Protein AF-A0A135TAP4-F1 (afdb_monomer)

Nearest PDB structures (foldseek):
  3c8u-assembly1_A  TM=8.691E-01  e=2.058E-13  Ruegeria sp. TM1040
  2gaa-assembly1_A  TM=8.343E-01  e=4.128E-10  Saccharomyces cerevisiae
  2ga8-assembly1_A  TM=8.421E-01  e=1.317E-09  Saccharomyces cerevisiae
  7xpc-assembly2_C  TM=7.893E-01  e=1.429E-08  Solanum lycopersicum
  1odf-assembly1_A  TM=7.012E-01  e=1.005E-06  Saccharomyces cerevisiae

Sequence (214 aa):
MSTDYSTAGPSMESTYQNLVQRIIYKWNEKRHTSPDTSHSYPRLIIALAGPPGSGKTTIAQKVVSAINASPEPHPKSIVLSADGFHLPLATLRALPNATEAIARRGAPWTFDGHAVVDLVRQLRSSTGLRPVLAPTFDHKVKESVPDGFTVEADVQFCIIEGNYLLVDKEPWSQIADLVDDRWLGDRDPAGASTWYPENFAKGVTSLLKPVWLG

pLDDT: mean 83.42, std 18.15, range [37.0, 98.31]

Organism: NCBI:txid1209931

Secondary structure (DSSP, 8-state):
-------PPPPHHHHHHHHHHHHHHHHHHHHHSS-TT-S-PPPEEEEEE--TTSSHHHHHHHHHHHHHT-SS----EEEEEGGGGBPPHHHHHTSTTHHHHHHTBTBGGGB-HHHHHHHHHHHHHTTTT--EEEEEEETTTTEEEEEEEEE-TT--EEEEEESSTT-SSTTGGGHHHH-SEEEEEEE-TTS-EEEEE---SS--TTTS-HHHH-

InterPro domains:
  IPR006083 Phosphoribulokinase/uridine kinase [PF00485] (45-180)
  IPR027417 P-loop containing nucleoside triphosphate hydrolase [G3DSA:3.40.50.300] (14-72)
  IPR027417 P-loop containing nucleoside triphosphate hydrolase [G3DSA:3.40.50.300] (73-202)
  IPR027417 P-loop containing nucleoside triphosphate hydrolase [SSF52540] (25-184)

Solvent-accessible surface area (backbone atoms only — not comparable to full-atom values): 12215 Å² total; per-residue (Å²): 142,84,86,81,81,78,81,73,71,81,52,72,67,59,49,47,52,52,53,41,52,52,49,53,50,53,49,51,53,53,55,69,74,47,71,89,86,51,102,43,63,77,40,43,35,31,38,35,21,28,54,93,89,37,49,59,70,59,53,47,49,51,38,33,50,54,45,64,65,45,91,58,96,62,57,48,51,45,72,45,54,53,62,16,34,40,54,46,69,70,59,36,60,69,40,98,57,20,73,57,44,62,75,45,59,82,30,69,87,40,33,43,44,60,61,52,45,50,49,48,53,48,58,56,74,26,32,58,73,43,65,45,72,36,39,29,57,42,80,90,82,69,41,49,34,78,63,62,38,78,46,54,24,77,46,31,31,37,38,40,33,33,71,52,50,54,31,62,48,88,56,28,36,59,38,67,83,67,39,78,47,43,33,43,40,42,64,44,94,88,72,50,67,49,72,49,85,45,88,69,90,71,66,44,50,87,76,50,55,66,83,60,79,97

Foldseek 3Di:
DDDDPPPDDDDPVVVLVVVLVVQQVLLVVQQVVDPPPDPFRFAAEEEEAEDDVLCRVVSQVSSQVCQVPDPDDGFNEDEAEQLLFFAFLVVLCPDPPSVVLVVPRQAPVRGPLVVVLVQLVCSRPQALNAKDFDWDADPVVGHIRGSPDIHGNRGRYYYYYYHPCQACDPPNVSSLVSHDWYKYWDQDPVGDIDIDGDNCVGHPPVVNPVVRND

Mean predicted aligned error: 8.13 Å

Structure (mmCIF, N/CA/C/O backbone):
data_AF-A0A135TAP4-F1
#
_entry.id   AF-A0A135TAP4-F1
#
loop_
_atom_site.group_PDB
_atom_site.id
_atom_site.type_symbol
_atom_site.label_atom_id
_atom_site.label_alt_id
_atom_site.label_comp_id
_atom_site.label_asym_id
_atom_site.label_entity_id
_atom_site.label_seq_id
_atom_site.pdbx_PDB_ins_code
_atom_site.Cartn_x
_atom_site.Cartn_y
_atom_site.Cartn_z
_atom_site.occupancy
_atom_site.B_iso_or_equiv
_atom_site.auth_seq_id
_atom_site.auth_comp_id
_atom_site.auth_asym_id
_atom_site.auth_atom_id
_atom_site.pdbx_PDB_model_num
ATOM 1 N N . MET A 1 1 ? -30.810 41.568 -1.385 1.00 46.00 1 MET A N 1
ATOM 2 C CA . MET A 1 1 ? -30.770 40.093 -1.389 1.00 46.00 1 MET A CA 1
ATOM 3 C C . MET A 1 1 ? -29.893 39.658 -2.539 1.00 46.00 1 MET A C 1
ATOM 5 O O . MET A 1 1 ? -30.259 39.972 -3.658 1.00 46.00 1 MET A O 1
ATOM 9 N N . SER A 1 2 ? -28.755 39.041 -2.227 1.00 37.00 2 SER A N 1
ATOM 10 C CA . SER A 1 2 ? -28.075 37.995 -3.005 1.00 37.00 2 SER A CA 1
ATOM 11 C C . SER A 1 2 ? -26.889 37.544 -2.159 1.00 37.00 2 SER A C 1
ATOM 13 O O . SER A 1 2 ? -25.910 38.267 -2.003 1.00 37.00 2 SER A O 1
ATOM 15 N N . THR A 1 3 ? -27.059 36.407 -1.496 1.00 40.25 3 THR A N 1
ATOM 16 C CA . THR A 1 3 ? -26.035 35.701 -0.730 1.00 40.25 3 THR A CA 1
ATOM 17 C C . THR A 1 3 ? -25.273 34.813 -1.705 1.00 40.25 3 THR A C 1
ATOM 19 O O . THR A 1 3 ? -25.793 33.777 -2.114 1.00 40.25 3 THR A O 1
ATOM 22 N N . ASP A 1 4 ? -24.055 35.204 -2.073 1.00 42.41 4 ASP A N 1
ATOM 23 C CA . ASP A 1 4 ? -23.128 34.305 -2.758 1.00 42.41 4 ASP A CA 1
ATOM 24 C C . ASP A 1 4 ? -22.502 33.365 -1.721 1.00 42.41 4 ASP A C 1
ATOM 26 O O . ASP A 1 4 ? -21.631 33.742 -0.934 1.00 42.41 4 ASP A O 1
ATOM 30 N N . TYR A 1 5 ? -22.983 32.122 -1.699 1.00 38.97 5 TYR A N 1
ATOM 31 C CA . TYR A 1 5 ? -22.320 31.015 -1.019 1.00 38.97 5 TYR A CA 1
ATOM 32 C C . TYR A 1 5 ? -21.063 30.643 -1.814 1.00 38.97 5 TYR A C 1
ATOM 34 O O . TYR A 1 5 ? -21.116 29.890 -2.783 1.00 38.97 5 TYR A O 1
ATOM 42 N N . SER A 1 6 ? -19.916 31.168 -1.385 1.00 41.06 6 SER A N 1
ATOM 43 C CA . SER A 1 6 ? -18.610 30.633 -1.765 1.00 41.06 6 SER A CA 1
ATOM 44 C C . SER A 1 6 ? -18.465 29.238 -1.151 1.00 41.06 6 SER A C 1
ATOM 46 O O . SER A 1 6 ? -18.253 29.094 0.054 1.00 41.06 6 SER A O 1
ATOM 48 N N . THR A 1 7 ? -18.633 28.189 -1.955 1.00 43.28 7 THR A N 1
ATOM 49 C CA . THR A 1 7 ? -18.354 26.807 -1.549 1.00 43.28 7 THR A CA 1
ATOM 50 C C . THR A 1 7 ? -16.842 26.589 -1.526 1.00 43.28 7 THR A C 1
ATOM 52 O O . THR A 1 7 ? -16.271 25.995 -2.439 1.00 43.28 7 THR A O 1
ATOM 55 N N . ALA A 1 8 ? -16.172 27.102 -0.494 1.00 51.69 8 ALA A N 1
ATOM 56 C CA . ALA A 1 8 ? -14.815 26.678 -0.179 1.00 51.69 8 ALA A CA 1
ATOM 57 C C . ALA A 1 8 ? -14.862 25.193 0.216 1.00 51.69 8 ALA A C 1
ATOM 59 O O . ALA A 1 8 ? -15.628 24.810 1.102 1.00 51.69 8 ALA A O 1
ATOM 60 N N . GLY A 1 9 ? -14.085 24.350 -0.471 1.00 53.59 9 GLY A N 1
ATOM 61 C CA . GLY A 1 9 ? -13.957 22.933 -0.126 1.00 53.59 9 GLY A CA 1
ATOM 62 C C . GLY A 1 9 ? -13.482 22.728 1.323 1.00 53.59 9 GLY A C 1
ATOM 63 O O . GLY A 1 9 ? -12.971 23.666 1.945 1.00 53.59 9 GLY A O 1
ATOM 64 N N . PRO A 1 10 ? -13.646 21.517 1.887 1.00 59.88 10 PRO A N 1
ATOM 65 C CA . PRO A 1 10 ? -13.212 21.225 3.250 1.00 59.88 10 PRO A CA 1
ATOM 66 C C . PRO A 1 10 ? -11.727 21.565 3.438 1.00 59.88 10 PRO A C 1
ATOM 68 O O . PRO A 1 10 ? -10.895 21.283 2.575 1.00 59.88 10 PRO A O 1
ATOM 71 N N . SER A 1 11 ? -11.377 22.162 4.581 1.00 73.81 11 SER A N 1
ATOM 72 C CA . SER A 1 11 ? -9.977 22.428 4.919 1.00 73.81 11 SER A CA 1
ATOM 73 C C . SER A 1 11 ? -9.185 21.115 4.984 1.00 73.81 11 SER A C 1
ATOM 75 O O . SER A 1 11 ? -9.738 20.060 5.315 1.00 73.81 11 SER A O 1
ATOM 77 N N . MET A 1 12 ? -7.874 21.160 4.725 1.00 70.00 12 MET A N 1
ATOM 78 C CA . MET A 1 12 ? -7.028 19.963 4.846 1.00 70.00 12 MET A CA 1
ATOM 79 C C . MET A 1 12 ? -7.119 19.319 6.236 1.00 70.00 12 MET A C 1
ATOM 81 O O . MET A 1 12 ? -7.156 18.097 6.328 1.00 70.00 12 MET A O 1
ATOM 85 N N . GLU A 1 13 ? -7.229 20.120 7.299 1.00 75.38 13 GLU A N 1
ATOM 86 C CA . GLU A 1 13 ? -7.406 19.600 8.659 1.00 75.38 13 GLU A CA 1
ATOM 87 C C . GLU A 1 13 ? -8.719 18.822 8.804 1.00 75.38 13 GLU A C 1
ATOM 89 O O . GLU A 1 13 ? -8.713 17.680 9.256 1.00 75.38 13 GLU A O 1
ATOM 94 N N . SER A 1 14 ? -9.836 19.376 8.318 1.00 78.62 14 SER A N 1
ATOM 95 C CA . SER A 1 14 ? -11.121 18.665 8.332 1.00 78.62 14 SER A CA 1
ATOM 96 C C . SER A 1 14 ? -11.087 17.374 7.506 1.00 78.62 14 SER A C 1
ATOM 98 O O . SER A 1 14 ? -11.712 16.385 7.880 1.00 78.62 14 SER A O 1
ATOM 100 N N . THR A 1 15 ? -10.292 17.341 6.432 1.00 80.94 15 THR A N 1
ATOM 101 C CA . THR A 1 15 ? -10.086 16.134 5.623 1.00 80.94 15 THR A CA 1
ATOM 102 C C . THR A 1 15 ? -9.366 15.050 6.426 1.00 80.94 15 THR A C 1
ATOM 104 O O . THR A 1 15 ? -9.842 13.917 6.462 1.00 80.94 15 THR A O 1
ATOM 107 N N . TYR A 1 16 ? -8.267 15.375 7.119 1.00 83.81 16 TYR A N 1
ATOM 108 C CA . TYR A 1 16 ? -7.558 14.397 7.955 1.00 83.81 16 TYR A CA 1
ATOM 109 C C . TYR A 1 16 ? -8.460 13.840 9.057 1.00 83.81 16 TYR A C 1
ATOM 111 O O . TYR A 1 16 ? -8.534 12.623 9.220 1.00 83.81 16 TYR A O 1
ATOM 119 N N . GLN A 1 17 ? -9.195 14.710 9.756 1.00 85.62 17 GLN A N 1
ATOM 120 C CA . GLN A 1 17 ? -10.112 14.294 10.819 1.00 85.62 17 GLN A CA 1
ATOM 121 C C . GLN A 1 17 ? -11.209 13.360 10.292 1.00 85.62 17 GLN A C 1
ATOM 123 O O . GLN A 1 17 ? -11.461 12.310 10.880 1.00 85.62 17 GLN A O 1
ATOM 128 N N . ASN A 1 18 ? -11.805 13.677 9.139 1.00 88.38 18 ASN A N 1
ATOM 129 C CA . ASN A 1 18 ? -12.820 12.825 8.517 1.00 88.38 18 ASN A CA 1
ATOM 130 C C . ASN A 1 18 ? -12.273 11.438 8.145 1.00 88.38 18 ASN A C 1
ATOM 132 O O . ASN A 1 18 ? -12.945 10.429 8.365 1.00 88.38 18 ASN A O 1
ATOM 136 N N . LEU A 1 19 ? -11.052 11.365 7.606 1.00 90.81 19 LEU A N 1
ATOM 137 C CA . LEU A 1 19 ? -10.414 10.093 7.255 1.00 90.81 19 LEU A CA 1
ATOM 138 C C . LEU A 1 19 ? -10.082 9.254 8.495 1.00 90.81 19 LEU A C 1
ATOM 140 O O . LEU A 1 19 ? -10.333 8.049 8.495 1.00 90.81 19 LEU A O 1
ATOM 144 N N . VAL A 1 20 ? -9.573 9.883 9.559 1.00 91.75 20 VAL A N 1
ATOM 145 C CA . VAL A 1 20 ? -9.318 9.219 10.847 1.00 91.75 20 VAL A CA 1
ATOM 146 C C . VAL A 1 20 ? -10.616 8.648 11.416 1.00 91.75 20 VAL A C 1
ATOM 148 O O . VAL A 1 20 ? -10.680 7.455 11.706 1.00 91.75 20 VAL A O 1
ATOM 151 N N . GLN A 1 21 ? -11.679 9.454 11.497 1.00 91.50 21 GLN A N 1
ATOM 152 C CA . GLN A 1 21 ? -12.980 9.005 12.004 1.00 91.50 21 GLN A CA 1
ATOM 153 C C . GLN A 1 21 ? -13.556 7.850 11.180 1.00 91.50 21 GLN A C 1
ATOM 155 O O . GLN A 1 21 ? -14.043 6.865 11.735 1.00 91.50 21 GLN A O 1
ATOM 160 N N . ARG A 1 22 ? -13.434 7.916 9.850 1.00 92.50 22 ARG A N 1
ATOM 161 C CA . ARG A 1 22 ? -13.864 6.839 8.951 1.00 92.50 22 ARG A CA 1
ATOM 162 C C . ARG A 1 22 ? -13.117 5.528 9.210 1.00 92.50 22 ARG A C 1
ATOM 164 O O . ARG A 1 22 ? -13.739 4.466 9.172 1.00 92.50 22 ARG A O 1
ATOM 171 N N . ILE A 1 23 ? -11.811 5.587 9.477 1.00 93.00 23 ILE A N 1
ATOM 172 C CA . ILE A 1 23 ? -11.013 4.400 9.814 1.00 93.00 23 ILE A CA 1
ATOM 173 C C . ILE A 1 23 ? -11.447 3.813 11.152 1.00 93.00 23 ILE A C 1
ATOM 175 O O . ILE A 1 23 ? -11.668 2.607 11.225 1.00 93.00 23 ILE A O 1
ATOM 179 N N . ILE A 1 24 ? -11.596 4.642 12.187 1.00 93.12 24 ILE A N 1
ATOM 180 C CA . ILE A 1 24 ? -12.025 4.181 13.514 1.00 93.12 24 ILE A CA 1
ATOM 181 C C . ILE A 1 24 ? -13.401 3.515 13.432 1.00 93.12 24 ILE A C 1
ATOM 183 O O . ILE A 1 24 ? -13.581 2.418 13.957 1.00 93.12 24 ILE A O 1
ATOM 187 N N . TYR A 1 25 ? -14.342 4.121 12.704 1.00 92.56 25 TYR A N 1
ATOM 188 C CA . TYR A 1 25 ? -15.659 3.539 12.457 1.00 92.56 25 TYR A CA 1
ATOM 189 C C . TYR A 1 25 ? -15.562 2.155 11.795 1.00 92.56 25 TYR A C 1
ATOM 191 O O . TYR A 1 25 ? -16.030 1.172 12.366 1.00 92.56 25 TYR A O 1
ATOM 199 N N . LYS A 1 26 ? -14.870 2.047 10.652 1.00 92.00 26 LYS A N 1
ATOM 200 C CA . LYS A 1 26 ? -14.703 0.772 9.930 1.00 92.00 26 LYS A CA 1
ATOM 201 C C . LYS A 1 26 ? -13.968 -0.286 10.748 1.00 92.00 26 LYS A C 1
ATOM 203 O O . LYS A 1 26 ? -14.285 -1.470 10.657 1.00 92.00 26 LYS A O 1
ATOM 208 N N . TRP A 1 27 ? -12.964 0.119 11.524 1.00 92.06 27 TRP A N 1
ATOM 209 C CA . TRP A 1 27 ? -12.237 -0.790 12.402 1.00 92.06 27 TRP A CA 1
ATOM 210 C C . TRP A 1 27 ? -13.165 -1.372 13.468 1.00 92.06 27 TRP A C 1
ATOM 212 O O . TRP A 1 27 ? -13.187 -2.591 13.629 1.00 92.06 27 TRP A O 1
ATOM 222 N N . ASN A 1 28 ? -13.975 -0.536 14.123 1.00 90.6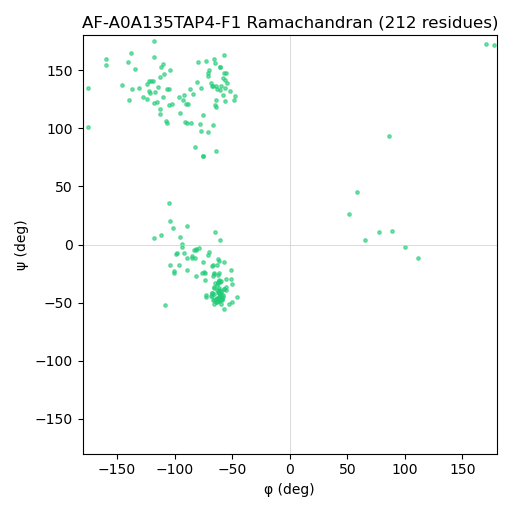2 28 ASN A N 1
ATOM 223 C CA . ASN A 1 28 ? -14.959 -0.982 15.107 1.00 90.62 28 ASN A CA 1
ATOM 224 C C . ASN A 1 28 ? -16.001 -1.918 14.484 1.00 90.62 28 ASN A C 1
ATOM 226 O O . ASN A 1 28 ? -16.215 -3.012 15.006 1.00 90.62 28 ASN A O 1
ATOM 230 N N . GLU A 1 29 ? -16.591 -1.550 13.341 1.00 89.44 29 GLU A N 1
ATOM 231 C CA . GLU A 1 29 ? -17.539 -2.411 12.617 1.00 89.44 29 GLU A CA 1
ATOM 232 C C . GLU A 1 29 ? -16.949 -3.800 12.360 1.00 89.44 29 GLU A C 1
ATOM 234 O O . GLU A 1 29 ? -17.529 -4.821 12.731 1.00 89.44 29 GLU A O 1
ATOM 239 N N . LYS A 1 30 ? -15.741 -3.836 11.793 1.00 86.31 30 LYS A N 1
ATOM 240 C CA . LYS A 1 30 ? -15.056 -5.075 11.435 1.00 86.31 30 LYS A CA 1
ATOM 241 C C . LYS A 1 30 ? -14.728 -5.944 12.654 1.00 86.31 30 LYS A C 1
ATOM 243 O O . LYS A 1 30 ? -14.768 -7.177 12.584 1.00 86.31 30 LYS A O 1
ATOM 248 N N . ARG A 1 31 ? -14.411 -5.302 13.781 1.00 83.94 31 ARG A N 1
ATOM 249 C CA . ARG A 1 31 ? -14.140 -5.959 15.062 1.00 83.94 31 ARG A CA 1
ATOM 250 C C . ARG A 1 31 ? -15.386 -6.653 15.615 1.00 83.94 31 ARG A C 1
ATOM 252 O O . ARG A 1 31 ? -15.261 -7.742 16.161 1.00 83.94 31 ARG A O 1
ATOM 259 N N . HIS A 1 32 ? -16.567 -6.063 15.424 1.00 79.88 32 HIS A N 1
ATOM 260 C CA . HIS A 1 32 ? -17.845 -6.608 15.893 1.00 79.88 32 HIS A CA 1
ATOM 261 C C . HIS A 1 32 ? -18.442 -7.686 14.983 1.00 79.88 32 HIS A C 1
ATOM 263 O O . HIS A 1 32 ? -19.164 -8.554 15.462 1.00 79.88 32 HIS A O 1
ATOM 269 N N . THR A 1 33 ? -18.140 -7.671 13.684 1.00 76.44 33 THR A N 1
ATOM 270 C CA . THR A 1 33 ? -18.630 -8.692 12.738 1.00 76.44 33 THR A CA 1
ATOM 271 C C . THR A 1 33 ? -17.815 -9.987 12.750 1.00 76.44 33 THR A C 1
ATOM 273 O O . THR A 1 33 ? -18.143 -10.926 12.027 1.00 76.44 33 THR A O 1
ATOM 276 N N . SER A 1 34 ? -16.729 -10.043 13.524 1.00 67.00 34 SER A N 1
ATOM 277 C CA . SER A 1 34 ? -15.847 -11.209 13.595 1.00 67.00 34 SER A CA 1
ATOM 278 C C . SER A 1 34 ? -16.294 -12.141 14.723 1.00 67.00 34 SER A C 1
ATOM 280 O O . SER A 1 34 ? -16.468 -11.661 15.842 1.00 67.00 34 SER A O 1
ATOM 282 N N . PRO A 1 35 ? -16.490 -13.450 14.474 1.00 59.59 35 PRO A N 1
ATOM 283 C CA . PRO A 1 35 ? -16.886 -14.379 15.524 1.00 59.59 35 PRO A CA 1
ATOM 284 C C . PRO A 1 35 ? -15.821 -14.422 16.627 1.00 59.59 35 PRO A C 1
ATOM 286 O O . PRO A 1 35 ? -14.632 -14.575 16.350 1.00 59.59 35 PRO A O 1
ATOM 289 N N . ASP A 1 36 ? -16.278 -14.330 17.876 1.00 55.72 36 ASP A N 1
ATOM 290 C CA . ASP A 1 36 ? -15.505 -14.228 19.132 1.00 55.72 36 ASP A CA 1
ATOM 291 C C . ASP A 1 36 ? -14.572 -15.434 19.411 1.00 55.72 36 ASP A C 1
ATOM 293 O O . ASP A 1 36 ? -13.922 -15.549 20.444 1.00 55.72 36 ASP A O 1
ATOM 297 N N . THR A 1 37 ? -14.504 -16.385 18.479 1.00 52.78 37 THR A N 1
ATOM 298 C CA . THR A 1 37 ? -13.807 -17.665 18.619 1.00 52.78 37 THR A CA 1
ATOM 299 C C . THR A 1 37 ? -12.336 -17.622 18.198 1.00 52.78 37 THR A C 1
ATOM 301 O O . THR A 1 37 ? -11.603 -18.567 18.484 1.00 52.78 37 THR A O 1
ATOM 304 N N . SER A 1 38 ? -11.868 -16.552 17.542 1.00 55.47 38 SER A N 1
ATOM 305 C CA . SER A 1 38 ? -10.441 -16.336 17.260 1.00 55.47 38 SER A CA 1
ATOM 306 C C . SER A 1 38 ? -9.934 -15.100 17.997 1.00 55.47 38 SER A C 1
ATOM 308 O O . SER A 1 38 ? -10.394 -13.996 17.731 1.00 55.47 38 SER A O 1
ATOM 310 N N . HIS A 1 39 ? -8.909 -15.250 18.840 1.00 53.47 39 HIS A N 1
ATOM 311 C CA . HIS A 1 39 ? -8.219 -14.140 19.526 1.00 53.47 39 HIS A CA 1
ATOM 312 C C . HIS A 1 39 ? -7.465 -13.183 18.565 1.00 53.47 39 HIS A C 1
ATOM 314 O O . HIS A 1 39 ? -6.669 -12.352 18.997 1.00 53.47 39 HIS A O 1
ATOM 320 N N . SER A 1 40 ? -7.691 -13.303 17.254 1.00 62.69 40 SER A N 1
ATOM 321 C CA . SER A 1 40 ? -7.145 -12.443 16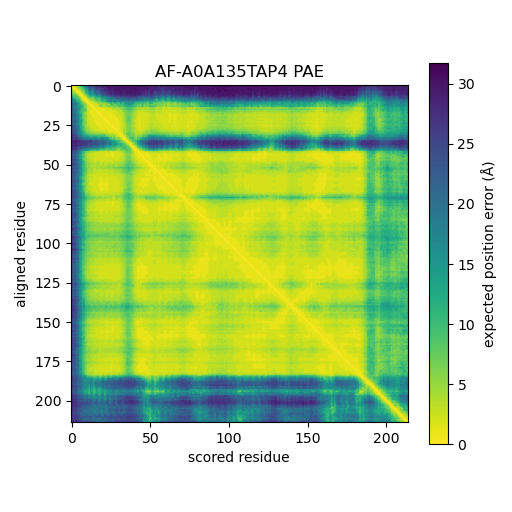.214 1.00 62.69 40 SER A CA 1
ATOM 322 C C . SER A 1 40 ? -8.277 -11.647 15.574 1.00 62.69 40 SER A C 1
ATOM 324 O O . SER A 1 40 ? -9.181 -12.209 14.956 1.00 62.69 40 SER A O 1
ATOM 326 N N . TYR A 1 41 ? -8.220 -10.327 15.723 1.00 71.31 41 TYR A N 1
ATOM 327 C CA . TYR A 1 41 ? -9.112 -9.418 15.014 1.00 71.31 41 TYR A CA 1
ATOM 328 C C . TYR A 1 41 ? -8.636 -9.269 13.571 1.00 71.31 41 TYR A C 1
ATOM 330 O O . TYR A 1 41 ? -7.442 -9.051 13.354 1.00 71.31 41 TYR A O 1
ATOM 338 N N . PRO A 1 42 ? -9.526 -9.335 12.571 1.00 82.94 42 PRO A N 1
ATOM 339 C CA . PRO A 1 42 ? -9.109 -9.217 11.185 1.00 82.94 42 PRO A CA 1
ATOM 340 C C . PRO A 1 42 ? -8.581 -7.806 10.900 1.00 82.94 42 PRO A C 1
ATOM 342 O O . PRO A 1 42 ? -9.180 -6.800 11.281 1.00 82.94 42 PRO A O 1
ATOM 345 N N . ARG A 1 43 ? -7.461 -7.728 10.179 1.00 93.44 43 ARG A N 1
ATOM 346 C CA . ARG A 1 43 ? -6.823 -6.464 9.795 1.00 93.44 43 ARG A CA 1
ATOM 347 C C . ARG A 1 43 ? -7.726 -5.664 8.868 1.00 93.44 43 ARG A C 1
ATOM 349 O O . ARG A 1 43 ? -8.300 -6.229 7.942 1.00 93.44 43 ARG A O 1
ATOM 356 N N . LEU A 1 44 ? -7.843 -4.363 9.095 1.00 95.50 44 LEU A N 1
ATOM 357 C CA . LEU A 1 44 ? -8.435 -3.402 8.170 1.00 95.50 44 LEU A CA 1
ATOM 358 C C . LEU A 1 44 ? -7.363 -2.977 7.155 1.00 95.50 44 LEU A C 1
ATOM 360 O O . LEU A 1 44 ? -6.252 -2.625 7.546 1.00 95.50 44 LEU A O 1
ATOM 364 N N . ILE A 1 45 ? -7.669 -3.025 5.860 1.00 97.00 45 ILE A N 1
ATOM 365 C CA . ILE A 1 45 ? -6.734 -2.651 4.789 1.00 97.00 45 ILE A CA 1
ATOM 366 C C . ILE A 1 45 ? -7.412 -1.631 3.883 1.00 97.00 45 ILE A C 1
ATOM 368 O O . ILE A 1 45 ? -8.501 -1.892 3.377 1.00 97.00 45 ILE A O 1
ATOM 372 N N . ILE A 1 46 ? -6.761 -0.494 3.654 1.00 96.50 46 ILE A N 1
ATOM 373 C CA . ILE A 1 46 ? -7.229 0.554 2.742 1.00 96.50 46 ILE A CA 1
ATOM 374 C C . ILE A 1 46 ? -6.219 0.720 1.611 1.00 96.50 46 ILE A C 1
ATOM 376 O O . ILE A 1 46 ? -5.023 0.850 1.868 1.00 96.50 46 ILE A O 1
ATOM 380 N N . ALA A 1 47 ? -6.700 0.740 0.368 1.00 97.06 47 ALA A N 1
ATOM 381 C CA . ALA A 1 47 ? -5.884 1.093 -0.791 1.00 97.06 47 ALA A CA 1
ATOM 382 C C . ALA A 1 47 ? -6.014 2.590 -1.095 1.00 97.06 47 ALA A C 1
ATOM 384 O O . ALA A 1 47 ? -7.114 3.094 -1.313 1.00 97.06 47 ALA A O 1
ATOM 385 N N . LEU A 1 48 ? -4.885 3.290 -1.139 1.00 94.94 48 LEU A N 1
ATOM 386 C CA . LEU A 1 48 ? -4.785 4.708 -1.459 1.00 94.94 48 LEU A CA 1
ATOM 387 C C . LEU A 1 48 ? -4.053 4.881 -2.791 1.00 94.94 48 LEU A C 1
ATOM 389 O O . LEU A 1 48 ? -2.850 4.635 -2.869 1.00 94.94 48 LEU A O 1
ATOM 393 N N . ALA A 1 49 ? -4.750 5.341 -3.828 1.00 93.31 49 ALA A N 1
ATOM 394 C CA . ALA A 1 49 ? -4.120 5.651 -5.107 1.00 93.31 49 ALA A CA 1
ATOM 395 C C . ALA A 1 49 ? -4.080 7.141 -5.418 1.00 93.31 49 ALA A C 1
ATOM 397 O O . ALA A 1 49 ? -4.890 7.921 -4.928 1.00 93.31 49 ALA A O 1
ATOM 398 N N . GLY A 1 50 ? -3.121 7.547 -6.244 1.00 89.06 50 GLY A N 1
ATOM 399 C CA . GLY A 1 50 ? -3.020 8.915 -6.741 1.00 89.06 50 GLY A CA 1
ATOM 400 C C . GLY A 1 50 ? -1.706 9.171 -7.479 1.00 89.06 50 GLY A C 1
ATOM 401 O O . GLY A 1 50 ? -0.818 8.314 -7.460 1.00 89.06 50 GLY A O 1
ATOM 402 N N . PRO A 1 51 ? -1.558 10.345 -8.120 1.00 84.56 51 PRO A N 1
ATOM 403 C CA . PRO A 1 51 ? -0.405 10.608 -8.982 1.00 84.56 51 PRO A CA 1
ATOM 404 C C . PRO A 1 51 ? 0.918 10.650 -8.235 1.00 84.56 51 PRO A C 1
ATOM 406 O O . PRO A 1 51 ? 0.956 10.954 -7.036 1.00 84.56 51 PRO A O 1
ATOM 409 N N . PRO A 1 52 ? 2.045 10.468 -8.943 1.00 85.19 52 PRO A N 1
ATOM 410 C CA . PRO A 1 52 ? 3.310 11.017 -8.483 1.00 85.19 52 PRO A CA 1
ATOM 411 C C . PRO A 1 52 ? 3.134 12.491 -8.078 1.00 85.1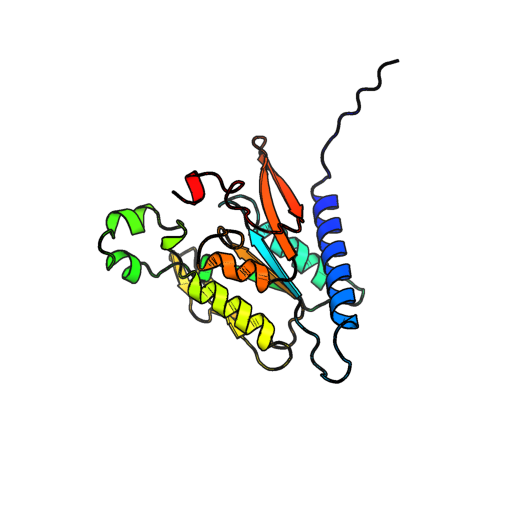9 52 PRO A C 1
ATOM 413 O O . PRO A 1 52 ? 2.583 13.298 -8.827 1.00 85.19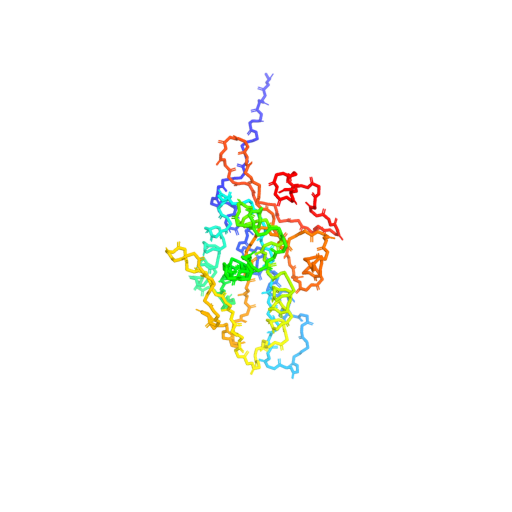 52 PRO A O 1
ATOM 416 N N . GLY A 1 53 ? 3.564 12.840 -6.864 1.00 83.50 53 GLY A N 1
ATOM 417 C CA . GLY A 1 53 ? 3.441 14.202 -6.334 1.00 83.50 53 GLY A CA 1
ATOM 418 C C . GLY A 1 53 ? 2.048 14.609 -5.831 1.00 83.50 53 GLY A C 1
ATOM 419 O O . GLY A 1 53 ? 1.849 15.781 -5.533 1.00 83.50 53 GLY A O 1
ATOM 420 N N . SER A 1 54 ? 1.092 13.685 -5.698 1.00 82.75 54 SER A N 1
ATOM 421 C CA . SER A 1 54 ? -0.256 13.996 -5.184 1.00 82.75 54 SER A CA 1
ATOM 422 C C . SER A 1 54 ? -0.344 14.223 -3.677 1.00 82.75 54 SER A C 1
ATOM 424 O O . SER A 1 54 ? -1.354 14.718 -3.181 1.00 82.75 54 SER A O 1
ATOM 426 N N . GLY A 1 55 ? 0.695 13.830 -2.938 1.00 87.25 55 GLY A N 1
ATOM 427 C CA . GLY A 1 55 ? 0.708 13.841 -1.476 1.00 87.25 55 GLY A CA 1
ATOM 428 C C . GLY A 1 55 ? 0.195 12.554 -0.820 1.00 87.25 55 GLY A C 1
ATOM 429 O O . GLY A 1 55 ? 0.011 12.555 0.394 1.00 87.25 55 GLY A O 1
ATOM 430 N N . LYS A 1 56 ? -0.001 11.457 -1.573 1.00 90.56 56 LYS A N 1
ATOM 431 C CA . LYS A 1 56 ? -0.477 10.152 -1.056 1.00 90.56 56 LYS A CA 1
ATOM 432 C C . LYS A 1 56 ? 0.302 9.641 0.162 1.00 90.56 56 LYS A C 1
ATOM 434 O O . LYS A 1 56 ? -0.294 9.362 1.199 1.00 90.56 56 LYS A O 1
ATOM 439 N N . THR A 1 57 ? 1.631 9.628 0.092 1.00 91.94 57 THR A N 1
ATOM 440 C CA . THR A 1 57 ? 2.484 9.222 1.216 1.00 91.94 57 THR A CA 1
ATOM 441 C C . THR A 1 57 ? 2.294 10.147 2.423 1.00 91.94 57 THR A C 1
ATOM 443 O O . THR A 1 57 ? 2.161 9.675 3.548 1.00 91.94 57 THR A O 1
ATOM 446 N N . THR A 1 58 ? 2.196 11.462 2.198 1.00 91.88 58 THR A N 1
ATOM 447 C CA . THR A 1 58 ? 2.007 12.453 3.267 1.00 91.88 58 THR A CA 1
ATOM 448 C C . THR A 1 58 ? 0.672 12.280 3.985 1.00 91.88 58 THR A C 1
ATOM 450 O O . THR A 1 58 ? 0.647 12.281 5.215 1.00 91.88 58 THR A O 1
ATOM 453 N N . ILE A 1 59 ? -0.439 12.124 3.257 1.00 91.56 59 ILE A N 1
ATOM 454 C CA . ILE A 1 59 ? -1.747 11.932 3.894 1.00 91.56 59 ILE A CA 1
ATOM 455 C C . ILE A 1 59 ? -1.829 10.589 4.617 1.00 91.56 59 ILE A C 1
ATOM 457 O O . ILE A 1 59 ? -2.295 10.556 5.753 1.00 91.56 59 ILE A O 1
ATOM 461 N N . ALA A 1 60 ? -1.315 9.510 4.017 1.00 94.56 60 ALA A N 1
ATOM 462 C CA . ALA A 1 60 ? -1.304 8.195 4.644 1.00 94.56 60 ALA A CA 1
ATOM 463 C C . ALA A 1 60 ? -0.540 8.229 5.974 1.00 94.56 60 ALA A C 1
ATOM 465 O O . ALA A 1 60 ? -1.055 7.785 7.000 1.00 94.56 60 ALA A O 1
ATOM 466 N N . GLN A 1 61 ? 0.657 8.829 5.975 1.00 95.62 61 GLN A N 1
ATOM 467 C CA . GLN A 1 61 ? 1.480 8.979 7.175 1.00 95.62 61 GLN A CA 1
ATOM 468 C C . GLN A 1 61 ? 0.788 9.826 8.240 1.00 95.62 61 GLN A C 1
ATOM 470 O O . GLN A 1 61 ? 0.761 9.423 9.401 1.00 95.62 61 GLN A O 1
ATOM 475 N N . LYS A 1 62 ? 0.202 10.972 7.872 1.00 94.12 62 LYS A N 1
ATOM 476 C CA . LYS A 1 62 ? -0.521 11.830 8.823 1.00 94.12 62 LYS A CA 1
ATOM 477 C C . LYS A 1 62 ? -1.707 11.118 9.463 1.00 94.12 62 LYS A C 1
ATOM 479 O O . LYS A 1 62 ? -1.843 11.167 10.679 1.00 94.12 62 LYS A O 1
ATOM 484 N N . VAL A 1 63 ? -2.526 10.432 8.667 1.00 94.75 63 VAL A N 1
ATOM 485 C CA . VAL A 1 63 ? -3.698 9.692 9.158 1.00 94.75 63 VAL A CA 1
ATOM 486 C C . VAL A 1 63 ? -3.277 8.571 10.109 1.00 94.75 63 VAL A C 1
ATOM 488 O O . VAL A 1 63 ? -3.792 8.486 11.220 1.00 94.75 63 VAL A O 1
ATOM 491 N N . VAL A 1 64 ? -2.297 7.750 9.721 1.00 96.94 64 VAL A N 1
ATOM 492 C CA . VAL A 1 64 ? -1.778 6.669 10.576 1.00 96.94 64 VAL A CA 1
ATOM 493 C C . VAL A 1 64 ? -1.140 7.213 11.854 1.00 96.94 64 VAL A C 1
ATOM 495 O O . VAL A 1 64 ? -1.341 6.644 12.925 1.00 96.94 64 VAL A O 1
ATOM 498 N N . SER A 1 65 ? -0.413 8.328 11.766 1.00 96.62 65 SER A N 1
ATOM 499 C CA . SER A 1 65 ? 0.209 8.959 12.936 1.00 96.62 65 SER A CA 1
ATOM 500 C C . SER A 1 65 ? -0.841 9.501 13.901 1.00 96.62 65 SER A C 1
ATOM 502 O O . SER A 1 65 ? -0.713 9.296 15.101 1.00 96.62 65 SER A O 1
ATOM 504 N N . ALA A 1 66 ? -1.896 10.142 13.388 1.00 95.31 66 ALA A N 1
ATOM 505 C CA . ALA A 1 66 ? -3.003 10.639 14.200 1.00 95.31 66 ALA A CA 1
ATOM 506 C C . ALA A 1 66 ? -3.746 9.502 14.919 1.00 95.31 66 ALA A C 1
ATOM 508 O O . ALA A 1 66 ? -4.051 9.629 16.100 1.00 95.31 66 ALA A O 1
ATOM 509 N N . ILE A 1 67 ? -3.978 8.372 14.240 1.00 96.00 67 ILE A N 1
ATOM 510 C CA . ILE A 1 67 ? -4.600 7.187 14.852 1.00 96.00 67 ILE A CA 1
ATOM 511 C C . ILE A 1 67 ? -3.708 6.611 15.951 1.00 96.00 67 ILE A C 1
ATOM 513 O O . ILE A 1 67 ? -4.181 6.395 17.059 1.00 96.00 67 ILE A O 1
ATOM 517 N N . ASN A 1 68 ? -2.420 6.399 15.669 1.00 96.69 68 ASN A N 1
ATOM 518 C CA . AS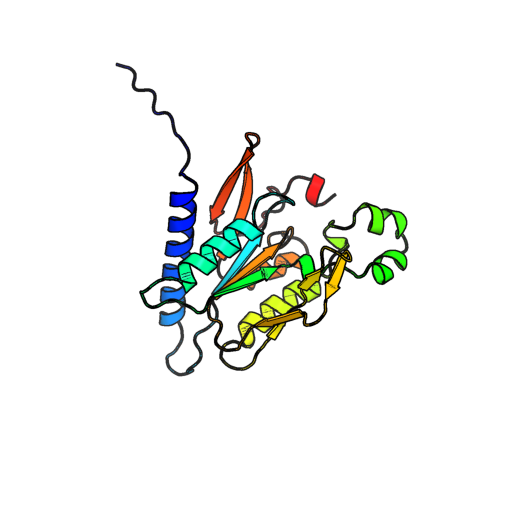N A 1 68 ? -1.480 5.832 16.641 1.00 96.69 68 ASN A CA 1
ATOM 519 C C . ASN A 1 68 ? -1.186 6.763 17.831 1.00 96.69 68 ASN A C 1
ATOM 521 O O . ASN A 1 68 ? -0.663 6.301 18.840 1.00 96.69 68 ASN A O 1
ATOM 525 N N . ALA A 1 69 ? -1.468 8.062 17.703 1.00 95.88 69 ALA A N 1
ATOM 526 C CA . ALA A 1 69 ? -1.340 9.045 18.775 1.00 95.88 69 ALA A CA 1
ATOM 527 C C . ALA A 1 69 ? -2.650 9.263 19.556 1.00 95.88 69 ALA A C 1
ATOM 529 O O . ALA A 1 69 ? -2.673 10.067 20.489 1.00 95.88 69 ALA A O 1
ATOM 530 N N . SER A 1 70 ? -3.743 8.595 19.168 1.00 92.88 70 SER A N 1
ATOM 531 C CA . SER A 1 70 ? -5.035 8.714 19.841 1.00 92.88 70 SER A CA 1
ATOM 532 C C . SER A 1 70 ? -4.939 8.216 21.290 1.00 92.88 70 SER A C 1
ATOM 534 O O . SER A 1 70 ? -4.407 7.133 21.520 1.00 92.88 70 SER A O 1
ATOM 536 N N . PRO A 1 71 ? -5.479 8.952 22.278 1.00 89.81 71 PRO A N 1
ATOM 537 C CA . PRO A 1 71 ? -5.553 8.472 23.659 1.00 89.81 71 PRO A CA 1
ATOM 538 C C . PRO A 1 71 ? -6.640 7.402 23.858 1.00 89.81 71 PRO A C 1
ATOM 540 O O . PRO A 1 71 ? -6.565 6.610 24.794 1.00 89.81 71 PRO A O 1
ATOM 543 N N . GLU A 1 72 ? -7.649 7.383 22.987 1.00 90.38 72 GLU A N 1
ATOM 544 C CA . GLU A 1 72 ? -8.726 6.389 22.979 1.00 90.38 72 GLU A CA 1
ATOM 545 C C . GLU A 1 72 ? -8.273 5.082 22.315 1.00 90.38 72 GLU A C 1
ATOM 547 O O . GLU A 1 72 ? -7.383 5.129 21.460 1.00 90.38 72 GLU A O 1
ATOM 552 N N . PRO A 1 73 ? -8.907 3.929 22.616 1.00 88.50 73 PRO A N 1
ATOM 553 C CA . PRO A 1 73 ? -8.602 2.661 21.959 1.00 88.50 73 PRO A CA 1
ATOM 554 C C . PRO A 1 73 ? -8.561 2.785 20.432 1.00 88.50 73 PRO A C 1
ATOM 556 O O . PRO A 1 73 ? -9.530 3.199 19.795 1.00 88.50 73 PRO A O 1
ATOM 559 N N . HIS A 1 74 ? -7.434 2.392 19.844 1.00 92.38 74 HIS A N 1
ATOM 560 C CA . HIS A 1 74 ? -7.169 2.528 18.417 1.00 92.38 74 HIS A CA 1
ATOM 561 C C . HIS A 1 74 ? -6.440 1.286 17.876 1.00 92.38 74 HIS A C 1
ATOM 563 O O . HIS A 1 74 ? -5.776 0.571 18.636 1.00 92.38 74 HIS A O 1
ATOM 569 N N . PRO A 1 75 ? -6.519 1.001 16.564 1.00 94.12 75 PRO A N 1
ATOM 570 C CA . PRO A 1 75 ? -5.724 -0.061 15.970 1.00 94.12 75 PRO A CA 1
ATOM 571 C C . PRO A 1 75 ? -4.245 0.327 15.919 1.00 94.12 75 PRO A C 1
ATOM 573 O O . PRO A 1 75 ? -3.898 1.475 15.623 1.00 94.12 75 PRO A O 1
ATOM 576 N N . LYS A 1 76 ? -3.354 -0.654 16.101 1.00 95.12 76 LYS A N 1
ATOM 577 C CA . LYS A 1 76 ? -1.952 -0.506 15.690 1.00 95.12 76 LYS A CA 1
ATOM 578 C C . LYS A 1 76 ? -1.903 -0.364 14.170 1.00 95.12 76 LYS A C 1
ATOM 580 O O . LYS A 1 76 ? -2.341 -1.270 13.452 1.00 95.12 76 LYS A O 1
ATOM 585 N N . SER A 1 77 ? -1.394 0.774 13.709 1.00 97.50 77 SER A N 1
ATOM 586 C CA . SER A 1 77 ? -1.577 1.242 12.336 1.00 97.50 77 SER A CA 1
ATOM 587 C C . SER A 1 77 ? -0.254 1.477 11.614 1.00 97.50 77 SER A C 1
ATOM 589 O O . SER A 1 77 ? 0.678 2.016 12.209 1.00 97.50 77 SER A O 1
ATOM 591 N N . ILE A 1 78 ? -0.172 1.127 10.327 1.00 98.06 78 ILE A N 1
ATOM 592 C CA . ILE A 1 78 ? 1.015 1.370 9.487 1.00 98.06 78 ILE A CA 1
ATOM 593 C C . ILE A 1 78 ? 0.655 1.866 8.080 1.00 98.06 78 ILE A C 1
ATOM 595 O O . ILE A 1 78 ? -0.478 1.717 7.616 1.00 98.06 78 ILE A O 1
ATOM 599 N N . VAL A 1 79 ? 1.660 2.397 7.380 1.00 98.19 79 VAL A N 1
ATOM 600 C CA . VAL A 1 79 ? 1.612 2.693 5.942 1.00 98.19 79 VAL A CA 1
ATOM 601 C C . VAL A 1 79 ? 2.603 1.792 5.215 1.00 98.19 79 VAL A C 1
ATOM 603 O O . VAL A 1 79 ? 3.744 1.655 5.650 1.00 98.19 79 VAL A O 1
ATOM 606 N N . LEU A 1 80 ? 2.179 1.218 4.094 1.00 98.12 80 LEU A N 1
ATOM 607 C CA . LEU A 1 80 ? 3.018 0.482 3.154 1.00 98.12 80 LEU A CA 1
ATOM 608 C C . LEU A 1 80 ? 2.987 1.184 1.802 1.00 98.12 80 LEU A C 1
ATOM 610 O O . LEU A 1 80 ? 1.929 1.638 1.370 1.00 98.12 80 LEU A O 1
ATOM 614 N N . SER A 1 81 ? 4.132 1.240 1.127 1.00 96.94 81 SER A N 1
ATOM 615 C CA . SER A 1 81 ? 4.235 1.815 -0.213 1.00 96.94 81 SER A CA 1
ATOM 616 C C . SER A 1 81 ? 4.372 0.718 -1.260 1.00 96.94 81 SER A C 1
ATOM 618 O O . SER A 1 81 ? 5.195 -0.187 -1.117 1.00 96.94 81 SER A O 1
ATOM 620 N N . ALA A 1 82 ? 3.606 0.822 -2.343 1.00 96.50 82 ALA A N 1
ATOM 621 C CA . ALA A 1 82 ? 3.742 -0.047 -3.506 1.00 96.50 82 ALA A CA 1
ATOM 622 C C . ALA A 1 82 ? 5.026 0.241 -4.310 1.00 96.50 82 ALA A C 1
ATOM 624 O O . ALA A 1 82 ? 5.385 -0.548 -5.182 1.00 96.50 82 ALA A O 1
ATOM 625 N N . ASP A 1 83 ? 5.753 1.324 -4.007 1.00 94.81 83 ASP A N 1
ATOM 626 C CA . ASP A 1 83 ? 7.021 1.647 -4.670 1.00 94.81 83 ASP A CA 1
ATOM 627 C C . ASP A 1 83 ? 8.088 0.564 -4.448 1.00 94.81 83 ASP A C 1
ATOM 629 O O . ASP A 1 83 ? 8.958 0.385 -5.301 1.00 94.81 83 ASP A O 1
ATOM 633 N N . GLY A 1 84 ? 7.998 -0.224 -3.369 1.00 95.75 84 GLY A N 1
ATOM 634 C CA . GLY A 1 84 ? 8.886 -1.372 -3.146 1.00 95.75 84 GLY A CA 1
ATOM 635 C C . GLY A 1 84 ? 8.792 -2.460 -4.222 1.00 95.75 84 GLY A C 1
ATOM 636 O O . GLY A 1 84 ? 9.678 -3.302 -4.314 1.00 95.75 84 GLY A O 1
ATOM 637 N N . PHE A 1 85 ? 7.761 -2.419 -5.068 1.00 96.75 85 PHE A N 1
ATOM 638 C CA . PHE A 1 85 ? 7.505 -3.393 -6.127 1.00 96.75 85 PHE A CA 1
ATOM 639 C C . PHE A 1 85 ? 7.919 -2.908 -7.520 1.00 96.75 85 PHE A C 1
ATOM 641 O O . PHE A 1 85 ? 7.525 -3.509 -8.519 1.00 96.75 85 PHE A O 1
ATOM 648 N N . HIS A 1 86 ? 8.703 -1.830 -7.630 1.00 95.62 86 HIS A N 1
ATOM 649 C CA . HIS A 1 86 ? 9.361 -1.518 -8.900 1.00 95.62 86 HIS A CA 1
ATOM 650 C C . HIS A 1 86 ? 10.199 -2.714 -9.350 1.00 95.62 86 HIS A C 1
ATOM 652 O O . HIS A 1 86 ? 10.979 -3.259 -8.570 1.00 95.62 86 HIS A O 1
ATOM 658 N N . LEU A 1 87 ? 10.099 -3.072 -10.630 1.00 94.88 87 LEU A N 1
ATOM 659 C CA . LEU A 1 87 ? 11.001 -4.065 -11.189 1.00 94.88 87 LEU A CA 1
ATOM 660 C C . LEU A 1 87 ? 12.451 -3.558 -11.058 1.00 94.88 87 LEU A C 1
ATOM 662 O O . LEU A 1 87 ? 12.718 -2.375 -11.340 1.00 94.88 87 LEU A O 1
ATOM 666 N N . PRO A 1 88 ? 13.393 -4.429 -10.650 1.00 92.69 88 PRO A N 1
ATOM 667 C CA . PRO A 1 88 ? 14.803 -4.077 -10.586 1.00 92.69 88 PRO A CA 1
ATOM 668 C C . PRO A 1 88 ? 15.302 -3.561 -11.932 1.00 92.69 88 PRO A C 1
ATOM 670 O O . PRO A 1 88 ? 14.879 -4.038 -12.992 1.00 92.69 88 PRO A O 1
ATOM 673 N N . LEU A 1 89 ? 16.257 -2.629 -11.926 1.00 92.25 89 LEU A N 1
ATOM 674 C CA . LEU A 1 89 ? 16.778 -2.077 -13.181 1.00 92.25 89 LEU A CA 1
ATOM 675 C C . LEU A 1 89 ? 17.403 -3.158 -14.079 1.00 92.25 89 LEU A C 1
ATOM 677 O O . LEU A 1 89 ? 17.334 -3.064 -15.304 1.00 92.25 89 LEU A O 1
ATOM 681 N N . ALA A 1 90 ? 17.985 -4.200 -13.479 1.00 93.75 90 ALA A N 1
ATOM 682 C CA . ALA A 1 90 ? 18.476 -5.373 -14.199 1.00 93.75 90 ALA A CA 1
ATOM 683 C C . ALA A 1 90 ? 17.353 -6.099 -14.962 1.00 93.75 90 ALA A C 1
ATOM 685 O O . ALA A 1 90 ? 17.532 -6.431 -16.131 1.00 93.75 90 ALA A O 1
ATOM 686 N N . THR A 1 91 ? 16.184 -6.267 -14.338 1.00 94.62 91 THR A N 1
ATOM 687 C CA . THR A 1 91 ? 15.001 -6.863 -14.971 1.00 94.62 91 THR A CA 1
ATOM 688 C C . THR A 1 91 ? 14.515 -6.004 -16.132 1.00 94.62 91 THR A C 1
ATOM 690 O O . THR A 1 91 ? 14.300 -6.523 -17.222 1.00 94.62 91 THR A O 1
ATOM 693 N N . LEU A 1 92 ? 14.423 -4.681 -15.948 1.00 95.38 92 LEU A N 1
ATOM 694 C CA . LEU A 1 92 ? 14.010 -3.765 -17.020 1.00 95.38 92 LEU A CA 1
ATOM 695 C C . LEU A 1 92 ? 14.977 -3.792 -18.215 1.00 95.38 92 LEU A C 1
ATOM 697 O O . LEU A 1 92 ? 14.538 -3.765 -19.361 1.00 95.38 92 LEU A O 1
ATOM 701 N N . ARG A 1 93 ? 16.291 -3.889 -17.965 1.00 96.31 93 ARG A N 1
ATOM 702 C CA . ARG A 1 93 ? 17.322 -4.003 -19.015 1.00 96.31 93 ARG A CA 1
ATOM 703 C C . ARG A 1 93 ? 17.238 -5.297 -19.821 1.00 96.31 93 ARG A C 1
ATOM 705 O O . ARG A 1 93 ? 17.716 -5.319 -20.950 1.00 96.31 93 ARG A O 1
ATOM 712 N N . ALA A 1 94 ? 16.672 -6.354 -19.246 1.00 96.62 94 ALA A N 1
ATOM 713 C CA . ALA A 1 94 ? 16.508 -7.642 -19.909 1.00 96.62 94 ALA A CA 1
ATOM 714 C C . ALA A 1 94 ? 15.240 -7.716 -20.780 1.00 96.62 94 ALA A C 1
ATOM 716 O O . ALA A 1 94 ? 15.076 -8.677 -21.532 1.00 96.62 94 ALA A O 1
ATOM 717 N N . LEU A 1 95 ? 14.339 -6.729 -20.694 1.00 94.44 95 LEU A N 1
ATOM 718 C CA . LEU A 1 95 ? 13.122 -6.704 -21.503 1.00 94.44 95 LEU A CA 1
ATOM 719 C C . LEU A 1 95 ? 13.435 -6.416 -22.983 1.00 94.44 95 LEU A C 1
ATOM 721 O O . LEU A 1 95 ? 14.323 -5.611 -23.274 1.00 94.44 95 LEU A O 1
ATOM 725 N N . PRO A 1 96 ? 12.658 -6.973 -23.934 1.00 95.81 96 PRO A N 1
ATOM 726 C CA . PRO A 1 96 ? 12.817 -6.669 -25.359 1.00 95.81 96 PRO A CA 1
ATOM 727 C C . PRO A 1 96 ? 12.732 -5.169 -25.690 1.00 95.81 96 PRO A C 1
ATOM 729 O O . PRO A 1 96 ? 13.375 -4.704 -26.626 1.00 95.81 96 PRO A O 1
ATOM 732 N N . ASN A 1 97 ? 11.969 -4.400 -24.907 1.00 94.69 97 ASN A N 1
ATOM 733 C CA . ASN A 1 97 ? 11.815 -2.949 -25.024 1.00 94.69 97 ASN A CA 1
ATOM 734 C C . ASN A 1 97 ? 12.576 -2.174 -23.925 1.00 94.69 97 ASN A C 1
ATOM 736 O O . ASN A 1 97 ? 12.108 -1.133 -23.465 1.00 94.69 97 ASN A O 1
ATOM 740 N N . ALA A 1 98 ? 13.753 -2.651 -23.501 1.00 96.38 98 ALA A N 1
ATOM 741 C CA . ALA A 1 98 ? 14.534 -2.095 -22.386 1.00 96.38 98 ALA A CA 1
ATOM 742 C C . ALA A 1 98 ? 14.676 -0.560 -22.383 1.00 96.38 98 ALA A C 1
ATOM 744 O O . ALA A 1 98 ? 14.494 0.073 -21.343 1.00 96.38 98 ALA A O 1
ATOM 745 N N . THR A 1 99 ? 14.972 0.060 -23.532 1.00 96.25 99 THR A N 1
ATOM 746 C CA . THR A 1 99 ? 15.102 1.526 -23.642 1.00 96.25 99 THR A CA 1
ATOM 747 C C . THR A 1 99 ? 13.821 2.243 -23.215 1.00 96.25 99 THR A C 1
ATOM 749 O O . THR A 1 99 ? 13.877 3.201 -22.445 1.00 96.25 99 THR A O 1
ATOM 752 N N . GLU A 1 100 ? 12.663 1.756 -23.666 1.00 95.25 100 GLU A N 1
ATOM 753 C CA . GLU A 1 100 ? 11.360 2.289 -23.273 1.00 95.25 100 GLU A CA 1
ATOM 754 C C . GLU A 1 100 ? 11.079 2.007 -21.793 1.00 95.25 100 GLU A C 1
ATOM 756 O O . GLU A 1 100 ? 10.660 2.906 -21.070 1.00 95.25 100 GLU A O 1
ATOM 761 N N . ALA A 1 101 ? 11.358 0.788 -21.327 1.00 93.62 101 ALA A N 1
ATOM 762 C CA . ALA A 1 101 ? 11.113 0.367 -19.948 1.00 93.62 101 ALA A CA 1
ATOM 763 C C . ALA A 1 101 ? 11.862 1.215 -18.923 1.00 93.62 101 ALA A C 1
ATOM 765 O O . ALA A 1 101 ? 11.318 1.582 -17.883 1.00 93.62 101 ALA A O 1
ATOM 766 N N . ILE A 1 102 ? 13.104 1.572 -19.238 1.00 93.69 102 ILE A N 1
ATOM 767 C CA . ILE A 1 102 ? 13.918 2.452 -18.404 1.00 93.69 102 ILE A CA 1
ATOM 768 C C . ILE A 1 102 ? 13.404 3.893 -18.490 1.00 93.69 102 ILE A C 1
ATOM 770 O O . ILE A 1 102 ? 13.286 4.553 -17.458 1.00 93.69 102 ILE A O 1
ATOM 774 N N . ALA A 1 103 ? 13.070 4.380 -19.691 1.00 93.06 103 ALA A N 1
ATOM 775 C CA . ALA A 1 103 ? 12.563 5.740 -19.892 1.00 93.06 103 ALA A CA 1
ATOM 776 C C . ALA A 1 103 ? 11.196 5.972 -19.228 1.00 93.06 103 ALA A C 1
ATOM 778 O O . ALA A 1 103 ? 10.916 7.068 -18.748 1.00 93.06 103 ALA A O 1
ATOM 779 N N . ARG A 1 104 ? 10.361 4.931 -19.176 1.00 91.44 104 ARG A N 1
ATOM 780 C CA . ARG A 1 104 ? 9.015 4.936 -18.594 1.00 91.44 104 ARG A CA 1
ATOM 781 C C . ARG A 1 104 ? 8.962 4.245 -17.233 1.00 91.44 104 ARG A C 1
ATOM 783 O O . ARG A 1 104 ? 7.885 3.842 -16.797 1.00 91.44 104 ARG A O 1
ATOM 790 N N . ARG A 1 105 ? 10.099 4.102 -16.541 1.00 90.25 105 ARG A N 1
ATOM 791 C CA . ARG A 1 105 ? 10.127 3.539 -15.185 1.00 90.25 105 ARG A CA 1
ATOM 792 C C . ARG A 1 105 ? 9.200 4.352 -14.282 1.00 90.25 105 ARG A C 1
ATOM 794 O O . ARG A 1 105 ? 9.350 5.566 -14.166 1.00 90.25 105 ARG A O 1
ATOM 801 N N . GLY A 1 106 ? 8.242 3.666 -13.671 1.00 88.56 106 GLY A N 1
ATOM 802 C CA . GLY A 1 106 ? 7.111 4.278 -12.985 1.00 88.56 106 GLY A CA 1
ATOM 803 C C . GLY A 1 106 ? 5.768 4.046 -13.684 1.00 88.56 106 GLY A C 1
ATOM 804 O O . GLY A 1 106 ? 4.753 4.294 -13.049 1.00 88.56 106 GLY A O 1
ATOM 805 N N . ALA A 1 107 ? 5.743 3.539 -14.925 1.00 90.75 107 ALA A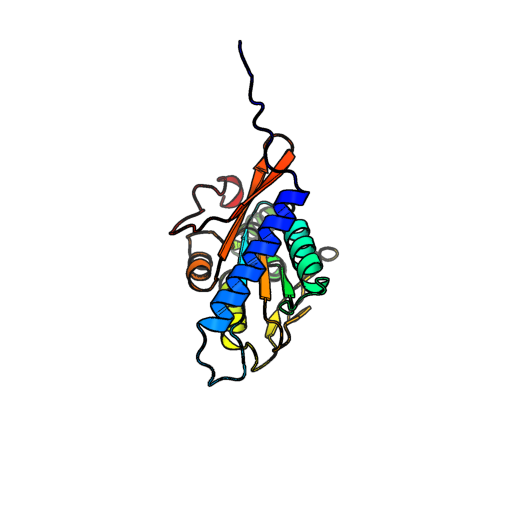 N 1
ATOM 806 C CA . ALA A 1 107 ? 4.540 3.059 -15.613 1.00 90.75 107 ALA A CA 1
ATOM 807 C C . ALA A 1 107 ? 4.044 1.719 -15.025 1.00 90.75 107 ALA A C 1
ATOM 809 O O . ALA A 1 107 ? 4.864 0.974 -14.479 1.00 90.75 107 ALA A O 1
ATOM 810 N N . PRO A 1 108 ? 2.759 1.331 -15.185 1.00 89.81 108 PRO A N 1
ATOM 811 C CA . PRO A 1 108 ? 2.180 0.174 -14.486 1.00 89.81 108 PRO A CA 1
ATOM 812 C C . PRO A 1 108 ? 2.923 -1.143 -14.735 1.00 89.81 108 PRO A C 1
ATOM 814 O O . PRO A 1 108 ? 3.097 -1.944 -13.826 1.00 89.81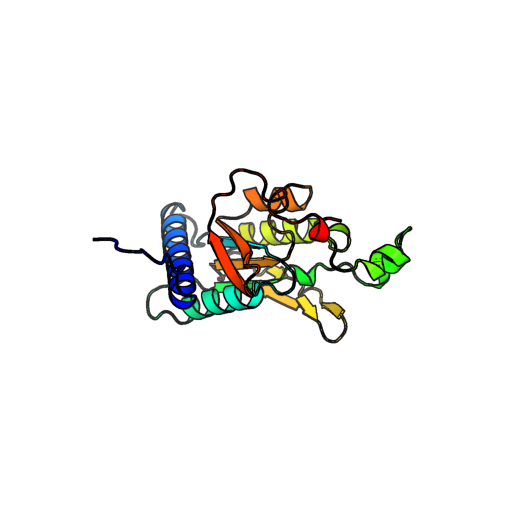 108 PRO A O 1
ATOM 817 N N . TRP A 1 109 ? 3.393 -1.347 -15.966 1.00 90.50 109 TRP A N 1
ATOM 818 C CA . TRP A 1 109 ? 4.099 -2.554 -16.404 1.00 90.50 109 TRP A CA 1
ATOM 819 C C . TRP A 1 109 ? 5.577 -2.594 -15.979 1.00 90.50 109 TRP A C 1
ATOM 821 O O . TRP A 1 109 ? 6.264 -3.580 -16.224 1.00 90.50 109 TRP A O 1
ATOM 831 N N . THR A 1 110 ? 6.072 -1.531 -15.336 1.00 93.94 110 THR A N 1
ATOM 832 C CA . THR A 1 110 ? 7.418 -1.479 -14.738 1.00 93.94 110 THR A CA 1
ATOM 833 C C . THR A 1 110 ? 7.417 -1.833 -13.246 1.00 93.94 110 THR A C 1
ATOM 835 O O . THR A 1 110 ? 8.454 -1.741 -12.589 1.00 93.94 110 THR A O 1
ATOM 838 N N . PHE A 1 111 ? 6.264 -2.258 -12.723 1.00 95.44 111 PHE A N 1
ATOM 839 C CA . PHE A 1 111 ? 6.084 -2.813 -11.384 1.00 95.44 111 PHE A CA 1
ATOM 840 C C . PHE A 1 111 ? 5.731 -4.294 -11.468 1.00 95.44 111 PHE A C 1
ATOM 842 O O . PHE A 1 111 ? 5.078 -4.736 -12.415 1.00 95.44 111 PHE A O 1
ATOM 849 N N . ASP A 1 112 ? 6.073 -5.037 -10.423 1.00 96.62 112 ASP A N 1
ATOM 850 C CA . ASP A 1 112 ? 5.501 -6.353 -10.175 1.00 96.62 112 ASP A CA 1
ATOM 851 C C . ASP A 1 112 ? 4.136 -6.213 -9.480 1.00 96.62 112 ASP A C 1
ATOM 853 O O . ASP A 1 112 ? 4.011 -6.256 -8.255 1.00 96.62 112 ASP A O 1
ATOM 857 N N . GLY A 1 113 ? 3.086 -5.998 -10.277 1.00 96.38 113 GLY A N 1
ATOM 858 C CA . GLY A 1 113 ? 1.725 -5.865 -9.753 1.00 96.38 113 GLY A CA 1
ATOM 859 C C . GLY A 1 113 ? 1.176 -7.152 -9.125 1.00 96.38 113 GLY A C 1
ATOM 860 O O . GLY A 1 113 ? 0.340 -7.076 -8.226 1.00 96.38 113 GLY A O 1
ATOM 861 N N . HIS A 1 114 ? 1.647 -8.331 -9.551 1.00 97.88 114 HIS A N 1
ATOM 862 C CA . HIS A 1 114 ? 1.224 -9.603 -8.956 1.00 97.88 114 HIS A CA 1
ATOM 863 C C . HIS A 1 114 ? 1.745 -9.718 -7.524 1.00 97.88 114 HIS A C 1
ATOM 865 O O . HIS A 1 114 ? 0.975 -10.033 -6.617 1.00 97.88 114 HIS A O 1
ATOM 871 N N . ALA A 1 115 ? 3.009 -9.357 -7.303 1.00 97.75 115 ALA A N 1
ATOM 872 C CA . ALA A 1 115 ? 3.598 -9.331 -5.973 1.00 97.75 115 ALA A CA 1
ATOM 873 C C . ALA A 1 115 ? 2.896 -8.328 -5.033 1.00 97.75 115 ALA A C 1
ATOM 875 O O . ALA A 1 115 ? 2.749 -8.611 -3.842 1.00 97.75 115 ALA A O 1
ATOM 876 N N . VAL A 1 116 ? 2.376 -7.203 -5.550 1.00 98.06 116 VAL A N 1
ATOM 877 C CA . VAL A 1 116 ? 1.526 -6.295 -4.754 1.00 98.06 116 VAL A CA 1
ATOM 878 C C . VAL A 1 116 ? 0.241 -6.997 -4.310 1.00 98.06 116 VAL A C 1
ATOM 880 O O . VAL A 1 116 ? -0.093 -6.962 -3.127 1.00 98.06 116 VAL A O 1
ATOM 883 N N . VAL A 1 117 ? -0.477 -7.653 -5.230 1.00 98.25 117 VAL A N 1
ATOM 884 C CA . VAL A 1 117 ? -1.707 -8.402 -4.909 1.00 98.25 117 VAL A CA 1
ATOM 885 C C . VAL A 1 117 ? -1.428 -9.481 -3.860 1.00 98.25 117 VAL A C 1
ATOM 887 O O . VAL A 1 117 ? -2.185 -9.624 -2.896 1.00 98.25 117 VAL A O 1
ATOM 890 N N . ASP A 1 118 ? -0.322 -10.206 -4.008 1.00 98.31 118 ASP A N 1
ATOM 891 C CA . ASP A 1 118 ? 0.072 -11.254 -3.072 1.00 98.31 118 ASP A CA 1
ATOM 892 C C . ASP A 1 118 ? 0.419 -10.699 -1.690 1.00 98.31 118 ASP A C 1
ATOM 894 O O . ASP A 1 118 ? 0.016 -11.296 -0.689 1.00 98.31 118 ASP A O 1
ATOM 898 N N . LEU A 1 119 ? 1.052 -9.524 -1.601 1.00 98.12 119 LEU A N 1
ATOM 899 C CA . LEU A 1 119 ? 1.227 -8.831 -0.325 1.00 98.12 119 LEU A CA 1
ATOM 900 C C . LEU A 1 119 ? -0.132 -8.537 0.331 1.00 98.12 119 LEU A C 1
ATOM 902 O O . LEU A 1 119 ? -0.307 -8.839 1.511 1.00 98.12 119 LEU A O 1
ATOM 906 N N . VAL A 1 120 ? -1.121 -8.011 -0.406 1.00 97.94 120 VAL A N 1
ATOM 907 C CA . VAL A 1 120 ? -2.457 -7.725 0.164 1.00 97.94 120 VAL A CA 1
ATOM 908 C C . VAL A 1 120 ? -3.121 -9.000 0.698 1.00 97.94 120 VAL A C 1
ATOM 910 O O . VAL A 1 120 ? -3.665 -9.003 1.807 1.00 97.94 120 VAL A O 1
ATOM 913 N N . ARG A 1 121 ? -3.031 -10.114 -0.041 1.00 97.38 121 ARG A N 1
ATOM 914 C CA . ARG A 1 121 ? -3.531 -11.427 0.410 1.00 97.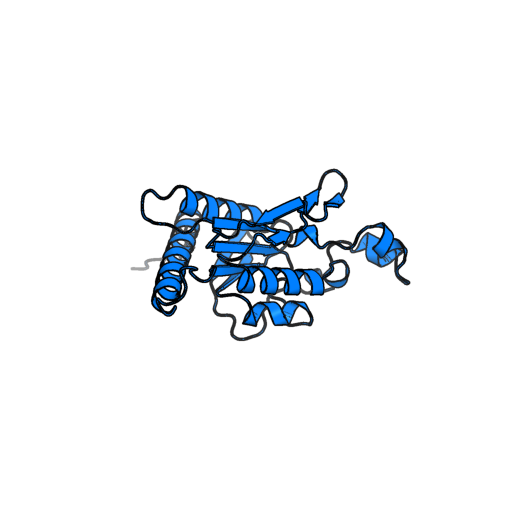38 121 ARG A CA 1
ATOM 915 C C . ARG A 1 121 ? -2.834 -11.908 1.678 1.00 97.38 121 ARG A C 1
ATOM 917 O O . ARG A 1 121 ? -3.494 -12.356 2.619 1.00 97.38 121 ARG A O 1
ATOM 924 N N . GLN A 1 122 ? -1.507 -11.809 1.719 1.00 96.94 122 GLN A N 1
ATOM 925 C CA . GLN A 1 122 ? -0.723 -12.206 2.885 1.00 96.94 122 GLN A CA 1
ATOM 926 C C . GLN A 1 122 ? -1.112 -11.374 4.103 1.00 96.94 122 GLN A C 1
ATOM 928 O O . GLN A 1 122 ? -1.451 -11.945 5.137 1.00 96.94 122 GLN A O 1
ATOM 933 N N . LEU A 1 123 ? -1.186 -10.048 3.955 1.00 96.00 123 LEU A N 1
ATOM 934 C CA . LEU A 1 123 ? -1.620 -9.144 5.016 1.00 96.00 123 LEU A CA 1
ATOM 935 C C . LEU A 1 123 ? -3.002 -9.506 5.561 1.00 96.00 123 LEU A C 1
ATOM 937 O O . LEU A 1 123 ? -3.215 -9.418 6.768 1.00 96.00 123 LEU A O 1
ATOM 941 N N . ARG A 1 124 ? -3.936 -9.913 4.698 1.00 92.31 124 ARG A N 1
ATOM 942 C CA . ARG A 1 124 ? -5.276 -10.334 5.115 1.00 92.31 124 ARG A CA 1
ATOM 943 C C . ARG A 1 124 ? -5.223 -11.609 5.958 1.00 92.31 124 ARG A C 1
ATOM 945 O O . ARG A 1 124 ? -5.777 -11.644 7.053 1.00 92.31 124 ARG A O 1
ATOM 952 N N . SER A 1 125 ? -4.539 -12.629 5.449 1.00 92.56 125 SER A N 1
ATOM 953 C CA . SER A 1 125 ? -4.492 -13.978 6.031 1.00 92.56 125 SER A CA 1
ATOM 954 C C . SER A 1 125 ? -3.600 -14.122 7.271 1.00 92.56 125 SER A C 1
ATOM 956 O O . SER A 1 125 ? -3.817 -15.033 8.060 1.00 92.56 125 SER A O 1
ATOM 958 N N . SER A 1 126 ? -2.596 -13.258 7.457 1.00 91.19 126 SER A N 1
ATOM 959 C CA . SER A 1 126 ? -1.561 -13.438 8.487 1.00 91.19 126 SER A CA 1
ATOM 960 C C . SER A 1 126 ? -1.864 -12.770 9.830 1.00 91.19 126 SER A C 1
ATOM 962 O O . SER A 1 126 ? -1.096 -12.937 10.781 1.00 91.19 126 SER A O 1
ATOM 964 N N . THR A 1 127 ? -2.930 -11.971 9.901 1.00 88.75 127 THR A N 1
ATOM 965 C CA . THR A 1 127 ? -3.238 -11.135 11.069 1.00 88.75 127 THR A CA 1
ATOM 966 C C . THR A 1 127 ? -3.379 -11.989 12.324 1.00 88.75 127 THR A C 1
ATOM 968 O O . THR A 1 127 ? -4.101 -12.984 12.322 1.00 88.75 127 THR A O 1
ATOM 971 N N . GLY A 1 128 ? -2.671 -11.616 13.390 1.00 87.25 128 GLY A N 1
ATOM 972 C CA . GLY A 1 128 ? -2.608 -12.346 14.659 1.00 87.25 128 GLY A CA 1
ATOM 973 C C . GLY A 1 128 ? -1.953 -13.730 14.585 1.00 87.25 128 GLY A C 1
ATOM 974 O O . GLY A 1 128 ? -1.925 -14.426 15.593 1.00 87.25 128 GLY A O 1
ATOM 975 N N . LEU A 1 129 ? -1.427 -14.133 13.423 1.00 90.38 129 LEU A N 1
ATOM 976 C CA . LEU A 1 129 ? -0.774 -15.428 13.223 1.00 90.38 129 LEU A CA 1
ATOM 977 C C . LEU A 1 129 ? 0.739 -15.283 13.064 1.00 90.38 129 LEU A C 1
ATOM 979 O O . LEU A 1 129 ? 1.497 -15.981 13.730 1.00 90.38 129 LEU A O 1
ATOM 983 N N . ARG A 1 130 ? 1.190 -14.406 12.158 1.00 93.94 130 ARG A N 1
ATOM 984 C CA . ARG A 1 130 ? 2.616 -14.240 11.840 1.00 93.94 130 ARG A CA 1
ATOM 985 C C . ARG A 1 130 ? 2.926 -12.889 11.187 1.00 93.94 130 ARG A C 1
ATOM 987 O O . ARG A 1 130 ? 2.040 -12.317 10.538 1.00 93.94 130 ARG A O 1
ATOM 994 N N . PRO A 1 131 ? 4.170 -12.395 11.318 1.00 96.69 131 PRO A N 1
ATOM 995 C CA . PRO A 1 131 ? 4.608 -11.213 10.592 1.00 96.69 131 PRO A CA 1
ATOM 996 C C . PRO A 1 131 ? 4.627 -11.449 9.074 1.00 96.69 131 PRO A C 1
ATOM 998 O O . PRO A 1 131 ? 4.732 -12.587 8.605 1.00 96.69 131 PRO A O 1
ATOM 1001 N N . VAL A 1 132 ? 4.525 -10.361 8.312 1.00 97.69 132 VAL A N 1
ATOM 1002 C CA . VAL A 1 132 ? 4.635 -10.336 6.844 1.00 97.69 132 VAL A CA 1
ATOM 1003 C C . VAL A 1 132 ? 5.771 -9.408 6.453 1.00 97.69 132 VAL A C 1
ATOM 1005 O O . VAL A 1 132 ? 5.827 -8.275 6.925 1.00 97.69 132 VAL A O 1
ATOM 1008 N N . LEU A 1 133 ? 6.659 -9.883 5.588 1.00 98.00 133 LEU A N 1
ATOM 1009 C CA . LEU A 1 133 ? 7.735 -9.075 5.030 1.00 98.00 133 LEU A CA 1
ATOM 1010 C C . LEU A 1 133 ? 7.218 -8.348 3.789 1.00 98.00 133 LEU A C 1
ATOM 1012 O O . LEU A 1 133 ? 6.537 -8.936 2.948 1.00 98.00 133 LEU A O 1
ATOM 1016 N N . ALA A 1 134 ? 7.509 -7.058 3.704 1.00 97.25 134 ALA A N 1
ATOM 1017 C CA . ALA A 1 134 ? 7.145 -6.210 2.585 1.00 97.25 134 ALA A CA 1
ATOM 1018 C C . ALA A 1 134 ? 8.408 -5.550 2.018 1.00 97.25 134 ALA A C 1
ATOM 1020 O O . ALA A 1 134 ? 9.259 -5.094 2.791 1.00 97.25 134 ALA A O 1
ATOM 1021 N N . PRO A 1 135 ? 8.547 -5.466 0.685 1.00 96.81 135 PRO A N 1
ATOM 1022 C CA . PRO A 1 135 ? 9.646 -4.731 0.092 1.00 96.81 135 PRO A CA 1
ATOM 1023 C C . PRO A 1 135 ? 9.460 -3.227 0.315 1.00 96.81 135 PRO A C 1
ATOM 1025 O O . PRO A 1 135 ? 8.341 -2.713 0.373 1.00 96.81 135 PRO A O 1
ATOM 1028 N N . THR A 1 136 ? 10.571 -2.505 0.397 1.00 95.38 136 THR A N 1
ATOM 1029 C CA . THR A 1 136 ? 10.595 -1.036 0.408 1.00 95.38 136 THR A CA 1
ATOM 1030 C C . THR A 1 136 ? 11.358 -0.518 -0.804 1.00 95.38 136 THR A C 1
ATOM 1032 O O . THR A 1 136 ? 11.882 -1.297 -1.598 1.00 95.38 136 THR A O 1
ATOM 1035 N N . PHE A 1 137 ? 11.393 0.798 -0.997 1.00 92.88 137 PHE A N 1
ATOM 1036 C CA . PHE A 1 137 ? 12.131 1.416 -2.094 1.00 92.88 137 PHE A CA 1
ATOM 1037 C C . PHE A 1 137 ? 13.120 2.438 -1.548 1.00 92.88 137 PHE A C 1
ATOM 1039 O O . PHE A 1 137 ? 12.734 3.363 -0.830 1.00 92.88 137 PHE A O 1
ATOM 1046 N N . ASP A 1 138 ? 14.396 2.291 -1.898 1.00 90.56 138 ASP A N 1
ATOM 1047 C CA . ASP A 1 138 ? 15.407 3.288 -1.566 1.00 90.56 138 ASP A CA 1
ATOM 1048 C C . ASP A 1 138 ? 15.508 4.306 -2.705 1.00 90.56 138 ASP A C 1
ATOM 1050 O O . ASP A 1 138 ? 16.093 4.051 -3.759 1.00 90.56 138 ASP A O 1
ATOM 1054 N N . HIS A 1 139 ? 14.961 5.503 -2.485 1.00 86.12 139 HIS A N 1
ATOM 1055 C CA . HIS A 1 139 ? 14.994 6.584 -3.470 1.00 86.12 139 HIS A CA 1
ATOM 1056 C C . HIS A 1 139 ? 16.402 7.142 -3.745 1.00 86.12 139 HIS A C 1
ATOM 1058 O O . HIS A 1 139 ? 16.588 7.794 -4.774 1.00 86.12 139 HIS A O 1
ATOM 1064 N N . LYS A 1 140 ? 17.395 6.901 -2.873 1.00 88.12 140 LYS A N 1
ATOM 1065 C CA . LYS A 1 140 ? 18.782 7.346 -3.092 1.00 88.12 140 LYS A CA 1
ATOM 1066 C C . LYS A 1 140 ? 19.455 6.519 -4.179 1.00 88.12 140 LYS A C 1
ATOM 1068 O O . LYS A 1 140 ? 20.087 7.085 -5.067 1.00 88.12 140 LYS A O 1
ATOM 1073 N N . VAL A 1 141 ? 19.294 5.198 -4.125 1.00 87.56 141 VAL A N 1
ATOM 1074 C CA . VAL A 1 141 ? 19.875 4.269 -5.113 1.00 87.56 141 VAL A CA 1
ATOM 1075 C C . VAL A 1 141 ? 18.883 3.838 -6.195 1.00 87.56 141 VAL A C 1
ATOM 1077 O O . VAL A 1 141 ? 19.288 3.254 -7.195 1.00 87.56 141 VAL A O 1
ATOM 1080 N N . LYS A 1 142 ? 17.603 4.202 -6.048 1.00 85.69 142 LYS A N 1
ATOM 1081 C CA . LYS A 1 142 ? 16.493 3.903 -6.965 1.00 85.69 142 LYS A CA 1
ATOM 1082 C C . LYS A 1 142 ? 16.296 2.403 -7.189 1.00 85.69 142 LYS A C 1
ATOM 1084 O O . LYS A 1 142 ? 16.103 1.970 -8.328 1.00 85.69 142 LYS A O 1
ATOM 1089 N N . GLU A 1 143 ? 16.331 1.623 -6.118 1.00 88.44 143 GLU A N 1
ATOM 1090 C CA . GLU A 1 143 ? 16.114 0.176 -6.160 1.00 88.44 143 GLU A CA 1
ATOM 1091 C C . GLU A 1 143 ? 15.170 -0.281 -5.047 1.00 88.44 143 GLU A C 1
ATOM 1093 O O . GLU A 1 143 ? 15.089 0.328 -3.976 1.00 88.44 143 GLU A O 1
ATOM 1098 N N . SER A 1 144 ? 14.453 -1.368 -5.325 1.00 90.81 144 SER A N 1
ATOM 1099 C CA . SER A 1 144 ? 13.665 -2.087 -4.328 1.00 90.81 144 SER A CA 1
ATOM 1100 C C . SER A 1 144 ? 14.589 -2.770 -3.320 1.00 90.81 144 SER A C 1
ATOM 1102 O O . SER A 1 144 ? 15.580 -3.390 -3.709 1.00 90.81 144 SER A O 1
ATOM 1104 N N . VAL A 1 145 ? 14.226 -2.721 -2.043 1.00 92.88 145 VAL A N 1
ATOM 1105 C CA . VAL A 1 145 ? 14.862 -3.467 -0.958 1.00 92.88 145 VAL A CA 1
ATOM 1106 C C . VAL A 1 145 ? 13.909 -4.597 -0.560 1.00 92.88 145 VAL A C 1
ATOM 1108 O O . VAL A 1 145 ? 12.886 -4.322 0.077 1.00 92.88 145 VAL A O 1
ATOM 1111 N N . PRO A 1 146 ? 14.192 -5.854 -0.955 1.00 92.19 146 PRO A N 1
ATOM 1112 C CA . PRO A 1 146 ? 13.408 -7.007 -0.523 1.00 92.19 146 PRO A CA 1
ATOM 1113 C C . PRO A 1 146 ? 13.360 -7.084 1.000 1.00 92.19 146 PRO A C 1
ATOM 1115 O O . PRO A 1 146 ? 14.352 -6.776 1.659 1.00 92.19 146 PRO A O 1
ATOM 1118 N N . ASP A 1 147 ? 12.206 -7.468 1.545 1.00 94.38 147 ASP A N 1
ATOM 1119 C CA . ASP A 1 147 ? 11.986 -7.618 2.990 1.00 94.38 147 ASP A CA 1
ATOM 1120 C C . ASP A 1 147 ? 12.393 -6.389 3.828 1.00 94.38 147 ASP A C 1
ATOM 1122 O O . ASP A 1 147 ? 12.710 -6.492 5.012 1.00 94.38 147 ASP A O 1
ATOM 1126 N N . GLY A 1 148 ? 12.379 -5.200 3.217 1.00 94.19 148 GLY A N 1
ATOM 1127 C CA . GLY A 1 148 ? 12.824 -3.956 3.840 1.00 94.19 148 GLY A CA 1
ATOM 1128 C C . GLY A 1 148 ? 11.903 -3.430 4.946 1.00 94.19 148 GLY A C 1
ATOM 1129 O O . GLY A 1 148 ? 12.243 -2.438 5.593 1.00 94.19 148 GLY A O 1
ATOM 1130 N N . PHE A 1 149 ? 10.739 -4.049 5.156 1.00 96.62 149 PHE A N 1
ATOM 1131 C CA . PHE A 1 149 ? 9.811 -3.719 6.232 1.00 96.62 149 PHE A CA 1
ATOM 1132 C C . PHE A 1 149 ? 9.083 -4.961 6.758 1.00 96.62 149 PHE A C 1
ATOM 1134 O O . PHE A 1 149 ? 8.575 -5.768 5.980 1.00 96.62 149 PHE A O 1
ATOM 1141 N N . THR A 1 150 ? 8.953 -5.068 8.082 1.00 98.00 150 THR A N 1
ATOM 1142 C CA . THR A 1 150 ? 8.190 -6.138 8.740 1.00 98.00 150 THR A CA 1
ATOM 1143 C C . THR A 1 150 ? 6.859 -5.606 9.253 1.00 98.00 150 THR A C 1
ATOM 1145 O O . THR A 1 150 ? 6.800 -4.715 10.100 1.00 98.00 150 THR A O 1
ATOM 1148 N N . VAL A 1 151 ? 5.769 -6.186 8.762 1.00 97.69 151 VAL A N 1
ATOM 1149 C CA . VAL A 1 151 ? 4.422 -5.967 9.284 1.00 97.69 151 VAL A CA 1
ATOM 1150 C C . VAL A 1 151 ? 4.157 -6.981 10.381 1.00 97.69 151 VAL A C 1
ATOM 1152 O O . VAL A 1 151 ? 3.897 -8.151 10.098 1.00 97.69 151 VAL A O 1
ATOM 1155 N N . GLU A 1 152 ? 4.201 -6.528 11.629 1.00 96.75 152 GLU A N 1
ATOM 1156 C CA . GLU A 1 152 ? 3.962 -7.385 12.788 1.00 96.75 152 GLU A CA 1
ATOM 1157 C C . GLU A 1 152 ? 2.558 -8.011 12.787 1.00 96.75 152 GLU A C 1
ATOM 1159 O O . GLU A 1 152 ? 1.591 -7.467 12.239 1.00 96.75 152 GLU A O 1
ATOM 1164 N N . ALA A 1 153 ? 2.438 -9.180 13.420 1.00 93.94 153 ALA A N 1
ATOM 1165 C CA . ALA A 1 153 ? 1.184 -9.934 13.463 1.00 93.94 153 ALA A CA 1
ATOM 1166 C C . ALA A 1 153 ? 0.046 -9.154 14.152 1.00 93.94 153 ALA A C 1
ATOM 1168 O O . ALA A 1 153 ? -1.116 -9.314 13.782 1.00 93.94 153 ALA A O 1
ATOM 1169 N N . ASP A 1 154 ? 0.378 -8.289 15.112 1.00 93.06 154 ASP A N 1
ATOM 1170 C CA . ASP A 1 154 ? -0.551 -7.466 15.896 1.00 93.06 154 ASP A CA 1
ATOM 1171 C C . ASP A 1 154 ? -0.985 -6.165 15.192 1.00 93.06 154 ASP A C 1
ATOM 1173 O O . ASP A 1 154 ? -1.836 -5.443 15.709 1.00 93.06 154 ASP A O 1
ATOM 1177 N N . VAL A 1 155 ? -0.439 -5.849 14.010 1.00 95.56 155 VAL A N 1
ATOM 1178 C CA . VAL A 1 155 ? -0.894 -4.706 13.204 1.00 95.56 155 VAL A CA 1
ATOM 1179 C C . VAL A 1 155 ? -2.327 -4.955 12.739 1.00 95.56 155 VAL A C 1
ATOM 1181 O O . VAL A 1 155 ? -2.597 -5.915 12.011 1.00 95.56 155 VAL A O 1
ATOM 1184 N N . GLN A 1 156 ? -3.235 -4.061 13.124 1.00 94.56 156 GLN A N 1
ATOM 1185 C CA . GLN A 1 156 ? -4.678 -4.176 12.896 1.00 94.56 156 GLN A CA 1
ATOM 1186 C C . GLN A 1 156 ? -5.184 -3.268 11.778 1.00 94.56 156 GLN A C 1
ATOM 1188 O O . GLN A 1 156 ? -6.273 -3.511 11.262 1.00 94.56 156 GLN A O 1
ATOM 1193 N N . PHE A 1 157 ? -4.419 -2.251 11.383 1.00 96.50 157 PHE A N 1
ATOM 1194 C CA . PHE A 1 157 ? -4.773 -1.362 10.282 1.00 96.50 157 PHE A CA 1
ATOM 1195 C C . PHE A 1 157 ? -3.568 -1.070 9.382 1.00 96.50 157 PHE A C 1
ATOM 1197 O O . PHE A 1 157 ? -2.485 -0.735 9.861 1.00 96.50 157 PHE A O 1
ATOM 1204 N N . CYS A 1 158 ? -3.772 -1.162 8.069 1.00 97.25 158 CYS A N 1
ATOM 1205 C CA . CYS A 1 158 ? -2.784 -0.771 7.071 1.00 97.25 158 CYS A CA 1
ATOM 1206 C C . CYS A 1 158 ? -3.406 0.139 6.010 1.00 97.25 158 CYS A C 1
ATOM 1208 O O . CYS A 1 158 ? -4.450 -0.190 5.440 1.00 97.25 158 CYS A O 1
ATOM 1210 N N . ILE A 1 159 ? -2.703 1.219 5.667 1.00 98.00 159 ILE A N 1
ATOM 1211 C CA . ILE A 1 159 ? -2.872 1.897 4.378 1.00 98.00 159 ILE A CA 1
ATOM 1212 C C . ILE A 1 159 ? -1.798 1.366 3.437 1.00 98.00 159 ILE A C 1
ATOM 1214 O O . ILE A 1 159 ? -0.617 1.412 3.770 1.00 98.00 159 ILE A O 1
ATOM 1218 N N . ILE A 1 160 ? -2.198 0.887 2.265 1.00 98.12 160 ILE A N 1
ATOM 1219 C CA . ILE A 1 160 ? -1.281 0.614 1.159 1.00 98.12 160 ILE A CA 1
ATOM 1220 C C . ILE A 1 160 ? -1.443 1.762 0.177 1.00 98.12 160 ILE A C 1
ATOM 1222 O O . ILE A 1 160 ? -2.552 2.009 -0.292 1.00 98.12 160 ILE A O 1
ATOM 1226 N N . GLU A 1 161 ? -0.365 2.480 -0.108 1.00 96.69 161 GLU A N 1
ATOM 1227 C CA . GLU A 1 161 ? -0.370 3.610 -1.032 1.00 96.69 161 GLU A CA 1
ATOM 1228 C C . GLU A 1 161 ? 0.445 3.314 -2.294 1.00 96.69 161 GLU A C 1
ATOM 1230 O O . GLU A 1 161 ? 1.442 2.596 -2.242 1.00 96.69 161 GLU A O 1
ATOM 1235 N N . GLY A 1 162 ? -0.003 3.808 -3.449 1.00 95.06 162 GLY A N 1
ATOM 1236 C CA . GLY A 1 162 ? 0.686 3.581 -4.719 1.00 95.06 162 GLY A CA 1
ATOM 1237 C C . GLY A 1 162 ? -0.046 4.178 -5.914 1.00 95.06 162 GLY A C 1
ATOM 1238 O O . GLY A 1 162 ? -1.175 4.633 -5.800 1.00 95.06 162 GLY A O 1
ATOM 1239 N N . ASN A 1 163 ? 0.566 4.184 -7.096 1.00 92.38 163 ASN A N 1
ATOM 1240 C CA . ASN A 1 163 ? -0.060 4.821 -8.265 1.00 92.38 163 ASN A CA 1
ATOM 1241 C C . ASN A 1 163 ? -1.233 4.004 -8.842 1.00 92.38 163 ASN A C 1
ATOM 1243 O O . ASN A 1 163 ? -2.173 4.581 -9.384 1.00 92.38 163 ASN A O 1
ATOM 1247 N N . TYR A 1 164 ? -1.180 2.673 -8.724 1.00 92.69 164 TYR A N 1
ATOM 1248 C CA . TYR A 1 164 ? -2.003 1.757 -9.529 1.00 92.69 164 TYR A CA 1
ATOM 1249 C C . TYR A 1 164 ? -2.968 0.882 -8.732 1.00 92.69 164 TYR A C 1
ATOM 1251 O O . TYR A 1 164 ? -3.664 0.057 -9.311 1.00 92.69 164 TYR A O 1
ATOM 1259 N N . LEU A 1 165 ? -3.069 1.086 -7.418 1.00 94.00 165 LEU A N 1
ATOM 1260 C CA . LEU A 1 165 ? -3.840 0.207 -6.529 1.00 94.00 165 LEU A CA 1
ATOM 1261 C C . LEU A 1 165 ? -5.348 0.164 -6.824 1.00 94.00 165 LEU A C 1
ATOM 1263 O O . LEU A 1 165 ? -6.028 -0.742 -6.355 1.00 94.00 165 LEU A O 1
ATOM 1267 N N . LEU A 1 166 ? -5.869 1.145 -7.571 1.00 92.75 166 LEU A N 1
ATOM 1268 C CA . LEU A 1 166 ? -7.283 1.247 -7.951 1.00 92.75 166 LEU A CA 1
ATOM 1269 C C . LEU A 1 166 ? -7.532 1.028 -9.456 1.00 92.75 166 LEU A C 1
ATOM 1271 O O . LEU A 1 166 ? -8.643 1.261 -9.935 1.00 92.75 166 LEU A O 1
ATOM 1275 N N . VAL A 1 167 ? -6.512 0.605 -10.209 1.00 89.56 167 VAL A N 1
ATOM 1276 C CA . VAL A 1 167 ? -6.635 0.268 -11.636 1.00 89.56 167 VAL A CA 1
ATOM 1277 C C . VAL A 1 167 ? -7.506 -0.981 -11.799 1.00 89.56 167 VAL A C 1
ATOM 1279 O O . VAL A 1 167 ? -7.330 -1.962 -11.087 1.00 89.56 167 VAL A O 1
ATOM 1282 N N . ASP A 1 168 ? -8.427 -0.969 -12.763 1.00 88.19 168 ASP A N 1
ATOM 1283 C CA . ASP A 1 168 ? -9.356 -2.083 -13.046 1.00 88.19 168 ASP A CA 1
ATOM 1284 C C . ASP A 1 168 ? -8.833 -3.126 -14.042 1.00 88.19 168 ASP A C 1
ATOM 1286 O O . ASP A 1 168 ? -9.596 -3.930 -14.577 1.00 88.19 168 ASP A O 1
ATOM 1290 N N . LYS A 1 169 ? -7.526 -3.119 -14.280 1.00 89.81 169 LYS A N 1
ATOM 1291 C CA . LYS A 1 169 ? -6.838 -4.077 -15.140 1.00 89.81 169 LYS A CA 1
ATOM 1292 C C . LYS A 1 169 ? -5.995 -5.018 -14.306 1.00 89.81 169 LYS A C 1
ATOM 1294 O O . LYS A 1 169 ? -5.400 -4.609 -13.309 1.00 89.81 169 LYS A O 1
ATOM 1299 N N . GLU A 1 170 ? -5.887 -6.250 -14.780 1.00 92.75 170 GLU A N 1
ATOM 1300 C CA . GLU A 1 170 ? -5.029 -7.252 -14.166 1.00 92.75 170 GLU A CA 1
ATOM 1301 C C . GLU A 1 170 ? -3.560 -6.784 -14.117 1.00 92.75 170 GLU A C 1
ATOM 1303 O O . GLU A 1 170 ? -3.089 -6.130 -15.054 1.00 92.75 170 GLU A O 1
ATOM 1308 N N . PRO A 1 171 ? -2.824 -7.108 -13.039 1.00 95.31 171 PRO A N 1
ATOM 1309 C CA . PRO A 1 171 ? -3.293 -7.811 -11.835 1.00 95.31 171 PRO A CA 1
ATOM 1310 C C . PRO A 1 171 ? -4.002 -6.910 -10.801 1.00 95.31 171 PRO A C 1
ATOM 1312 O O . PRO A 1 171 ? -4.618 -7.405 -9.860 1.00 95.31 171 PRO A O 1
ATOM 1315 N N . TRP A 1 172 ? -3.927 -5.587 -10.960 1.00 94.12 172 TRP A N 1
ATOM 1316 C CA . TRP A 1 172 ? -4.367 -4.586 -9.979 1.00 94.12 172 TRP A CA 1
ATOM 1317 C C . TRP A 1 172 ? -5.859 -4.646 -9.638 1.00 94.12 172 TRP A C 1
ATOM 1319 O O . TRP A 1 172 ? -6.229 -4.400 -8.489 1.00 94.12 172 TRP A O 1
ATOM 1329 N N . SER A 1 173 ? -6.703 -5.037 -10.596 1.00 93.50 173 SER A N 1
ATOM 1330 C CA . SER A 1 173 ? -8.150 -5.234 -10.420 1.00 93.50 173 SER A CA 1
ATOM 1331 C C . SER A 1 173 ? -8.496 -6.103 -9.213 1.00 93.50 173 SER A C 1
ATOM 1333 O O . SER A 1 173 ? -9.490 -5.842 -8.537 1.00 93.50 173 SER A O 1
ATOM 1335 N N . GLN A 1 174 ? -7.659 -7.095 -8.902 1.00 95.94 174 GLN A N 1
ATOM 1336 C CA . GLN A 1 174 ? -7.875 -8.026 -7.795 1.00 95.94 174 GLN A CA 1
ATOM 1337 C C . GLN A 1 174 ? -7.805 -7.344 -6.419 1.00 95.94 174 GLN A C 1
ATOM 1339 O O . GLN A 1 174 ? -8.399 -7.832 -5.461 1.00 95.94 174 GLN A O 1
ATOM 1344 N N . ILE A 1 175 ? -7.105 -6.208 -6.296 1.00 96.06 175 ILE A N 1
ATOM 1345 C CA . ILE A 1 175 ? -6.955 -5.481 -5.024 1.00 96.06 175 ILE A CA 1
ATOM 1346 C C . ILE A 1 175 ? -8.312 -5.000 -4.510 1.00 96.06 175 ILE A C 1
ATOM 1348 O O . ILE A 1 175 ? -8.527 -4.988 -3.300 1.00 96.06 175 ILE A O 1
ATOM 1352 N N . ALA A 1 176 ? -9.240 -4.649 -5.407 1.00 92.50 176 ALA A N 1
ATOM 1353 C CA . ALA A 1 176 ? -10.550 -4.120 -5.041 1.00 92.50 176 ALA A CA 1
ATOM 1354 C C . ALA A 1 176 ? -11.350 -5.060 -4.126 1.00 92.50 176 ALA A C 1
ATOM 1356 O O . ALA A 1 176 ? -11.985 -4.580 -3.189 1.00 92.50 176 ALA A O 1
ATOM 1357 N N . ASP A 1 177 ? -11.259 -6.370 -4.358 1.00 93.69 177 ASP A N 1
ATOM 1358 C CA . ASP A 1 177 ? -11.948 -7.396 -3.566 1.00 93.69 177 ASP A CA 1
ATOM 1359 C C . ASP A 1 177 ? -11.158 -7.802 -2.310 1.00 93.69 177 ASP A C 1
ATOM 1361 O O . ASP A 1 177 ? -11.667 -8.495 -1.428 1.00 93.69 177 ASP A O 1
ATOM 1365 N N . LEU A 1 178 ? -9.895 -7.378 -2.215 1.00 94.94 178 LEU A N 1
ATOM 1366 C CA . LEU A 1 178 ? -8.987 -7.725 -1.127 1.00 94.94 178 LEU A CA 1
ATOM 1367 C C . LEU A 1 178 ? -8.881 -6.643 -0.052 1.00 94.94 178 LEU A C 1
ATOM 1369 O O . LEU A 1 178 ? -8.266 -6.920 0.977 1.00 94.94 178 LEU A O 1
ATOM 1373 N N . VAL A 1 179 ? -9.451 -5.448 -0.246 1.00 95.62 179 VAL A N 1
ATOM 1374 C CA . VAL A 1 179 ? -9.371 -4.291 0.673 1.00 95.62 179 VAL A CA 1
ATOM 1375 C C . VAL A 1 179 ? -10.747 -3.878 1.213 1.00 95.62 179 VAL A C 1
ATOM 1377 O O . VAL A 1 179 ? -11.779 -4.238 0.665 1.00 95.62 179 VAL A O 1
ATOM 1380 N N . ASP A 1 180 ? -10.767 -3.132 2.317 1.00 94.69 180 ASP A N 1
A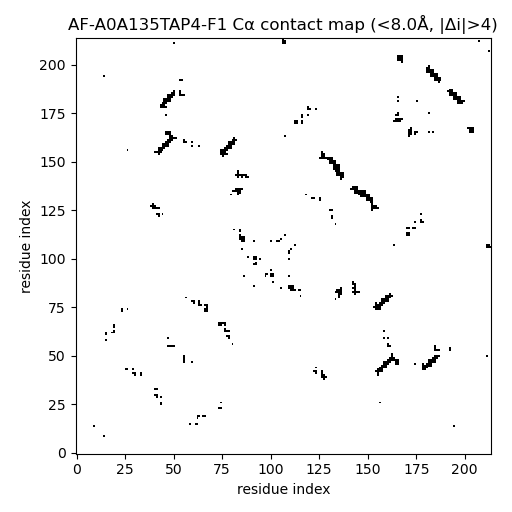TOM 1381 C CA . ASP A 1 180 ? -11.988 -2.718 3.031 1.00 94.69 180 ASP A CA 1
ATOM 1382 C C . ASP A 1 180 ? -12.479 -1.309 2.655 1.00 94.69 180 ASP A C 1
ATOM 1384 O O . ASP A 1 180 ? -13.611 -0.913 2.964 1.00 94.69 180 ASP A O 1
ATOM 1388 N N . ASP A 1 181 ? -11.597 -0.514 2.051 1.00 93.75 181 ASP A N 1
ATOM 1389 C CA . ASP A 1 181 ? -11.896 0.818 1.538 1.00 93.75 181 ASP A CA 1
ATOM 1390 C C . ASP A 1 181 ? -10.864 1.237 0.489 1.00 93.75 181 ASP A C 1
ATOM 1392 O O . ASP A 1 181 ? -9.752 0.696 0.434 1.00 93.75 181 ASP A O 1
ATOM 1396 N N . ARG A 1 182 ? -11.236 2.205 -0.350 1.00 92.12 182 ARG A N 1
ATOM 1397 C CA . ARG A 1 182 ? -10.419 2.668 -1.477 1.00 92.12 182 ARG A CA 1
ATOM 1398 C C . ARG A 1 182 ? -10.497 4.174 -1.611 1.00 92.12 182 ARG A C 1
ATOM 1400 O O . ARG A 1 182 ? -11.585 4.727 -1.728 1.00 92.12 182 ARG A O 1
ATOM 1407 N N . TRP A 1 183 ? -9.349 4.833 -1.595 1.00 91.25 183 TRP A N 1
ATOM 1408 C CA . TRP A 1 183 ? -9.255 6.287 -1.598 1.00 91.25 183 TRP A CA 1
ATOM 1409 C C . TRP A 1 183 ? -8.446 6.747 -2.802 1.00 91.25 183 TRP A C 1
ATOM 1411 O O . TRP A 1 183 ? -7.359 6.228 -3.063 1.00 91.25 183 TRP A O 1
ATOM 1421 N N . LEU A 1 184 ? -8.968 7.736 -3.520 1.00 86.56 184 LEU A N 1
ATOM 1422 C CA . LEU A 1 184 ? -8.273 8.357 -4.638 1.00 86.56 184 LEU A CA 1
ATOM 1423 C C . LEU A 1 184 ? -7.875 9.782 -4.261 1.00 86.56 184 LEU A C 1
ATOM 1425 O O . LEU A 1 184 ? -8.710 10.584 -3.842 1.00 86.56 184 LEU A O 1
ATOM 1429 N N . GLY A 1 185 ? -6.594 10.084 -4.423 1.00 79.25 185 GLY A N 1
ATOM 1430 C CA . GLY A 1 185 ? -6.085 11.445 -4.420 1.00 79.25 185 GLY A CA 1
ATOM 1431 C C . GLY A 1 185 ? -6.102 12.010 -5.818 1.00 79.25 185 GLY A C 1
ATOM 1432 O O . GLY A 1 185 ? -5.409 11.485 -6.694 1.00 79.25 185 GLY A O 1
ATOM 1433 N N . ASP A 1 186 ? -6.826 13.105 -5.997 1.00 66.31 186 ASP A N 1
ATOM 1434 C CA . ASP A 1 186 ? -6.673 13.954 -7.167 1.00 66.31 186 ASP A CA 1
ATOM 1435 C C . ASP A 1 186 ? -5.891 15.215 -6.794 1.00 66.31 186 ASP A C 1
ATOM 1437 O O . ASP A 1 186 ? -5.916 15.701 -5.657 1.00 66.31 186 ASP A O 1
ATOM 1441 N N . ARG A 1 187 ? -5.167 15.743 -7.775 1.00 60.50 187 ARG A N 1
ATOM 1442 C CA . ARG A 1 187 ? -4.568 17.064 -7.683 1.00 60.50 187 ARG A CA 1
ATOM 1443 C C . ARG A 1 187 ? -5.530 18.034 -8.349 1.00 60.50 187 ARG A C 1
ATOM 1445 O O . ARG A 1 187 ? -5.688 17.993 -9.570 1.00 60.50 187 ARG A O 1
ATOM 1452 N N . ASP A 1 188 ? -6.114 18.928 -7.558 1.00 53.56 188 ASP A N 1
ATOM 1453 C CA . ASP A 1 188 ? -6.805 20.100 -8.083 1.00 53.56 188 ASP A CA 1
ATOM 1454 C C . ASP A 1 188 ? -5.844 20.828 -9.047 1.00 53.56 188 ASP A C 1
ATOM 1456 O O . ASP A 1 188 ? -4.671 21.029 -8.695 1.00 53.56 188 ASP A O 1
ATOM 1460 N N . PRO A 1 189 ? -6.268 21.215 -10.263 1.00 43.19 189 PRO A N 1
ATOM 1461 C CA . PRO A 1 189 ? -5.468 22.061 -11.147 1.00 43.19 189 PRO A CA 1
ATOM 1462 C C . PRO A 1 189 ? -4.932 23.345 -10.477 1.00 43.19 189 PRO A C 1
ATOM 1464 O O . PRO A 1 189 ? -3.905 23.855 -10.921 1.00 43.19 189 PRO A O 1
ATOM 1467 N N . ALA A 1 190 ? -5.545 23.827 -9.388 1.00 47.16 190 ALA A N 1
ATOM 1468 C CA . ALA A 1 190 ? -5.052 24.944 -8.572 1.00 47.16 190 ALA A CA 1
ATOM 1469 C C . ALA A 1 190 ? -3.957 24.570 -7.541 1.00 47.16 190 ALA A C 1
ATOM 1471 O O . ALA A 1 190 ? -3.402 25.448 -6.882 1.00 47.16 190 ALA A O 1
ATOM 1472 N N . GLY A 1 191 ? -3.609 23.286 -7.400 1.00 44.16 191 GLY A N 1
ATOM 1473 C CA . GLY A 1 191 ? -2.513 22.797 -6.553 1.00 44.16 191 GLY A CA 1
ATOM 1474 C C . GLY A 1 191 ? -2.915 22.236 -5.183 1.00 44.16 191 GLY A C 1
ATOM 1475 O O . GLY A 1 191 ? -2.035 21.751 -4.473 1.00 44.16 191 GLY A O 1
ATOM 1476 N N . ALA A 1 192 ? -4.200 22.255 -4.820 1.00 47.56 192 ALA A N 1
ATOM 1477 C CA . ALA A 1 192 ? -4.714 21.592 -3.621 1.00 47.56 192 ALA A CA 1
ATOM 1478 C C . ALA A 1 192 ? -4.914 20.081 -3.859 1.00 47.56 192 ALA A C 1
ATOM 1480 O O . ALA A 1 192 ? -5.358 19.660 -4.924 1.00 47.56 192 ALA A O 1
ATOM 1481 N N . SER A 1 193 ? -4.583 19.240 -2.881 1.00 51.06 193 SER A N 1
ATOM 1482 C CA . SER A 1 193 ? -4.883 17.803 -2.962 1.00 51.06 193 SER A CA 1
ATOM 1483 C C . SER A 1 193 ? -6.280 17.545 -2.406 1.00 51.06 193 SER A C 1
ATOM 1485 O O . SER A 1 193 ? -6.520 17.818 -1.228 1.00 51.06 193 SER A O 1
ATOM 1487 N N . THR A 1 194 ? -7.172 16.985 -3.223 1.00 59.03 194 THR A N 1
ATOM 1488 C CA . THR A 1 194 ? -8.513 16.566 -2.792 1.00 59.03 194 THR A CA 1
ATOM 1489 C C . THR A 1 194 ? -8.562 15.046 -2.718 1.00 59.03 194 THR A C 1
ATOM 1491 O O . THR A 1 194 ? -8.088 14.352 -3.618 1.00 59.03 194 THR A O 1
ATOM 1494 N N . TRP A 1 195 ? -9.118 14.523 -1.626 1.00 65.81 195 TRP A N 1
ATOM 1495 C CA . TRP A 1 195 ? -9.163 13.090 -1.349 1.00 65.81 195 TRP A CA 1
ATOM 1496 C C . TRP A 1 195 ? -10.606 12.623 -1.290 1.00 65.81 195 TRP A C 1
ATOM 1498 O O . TRP A 1 195 ? -11.386 13.113 -0.474 1.00 65.81 195 TRP A O 1
ATOM 1508 N N . TYR A 1 196 ? -10.944 11.665 -2.147 1.00 64.50 196 TYR A N 1
ATOM 1509 C CA . TYR A 1 196 ? -12.301 11.154 -2.288 1.00 64.50 196 TYR A CA 1
ATOM 1510 C C . TYR A 1 196 ? -12.380 9.742 -1.692 1.00 64.50 196 TYR A C 1
ATOM 1512 O O . TYR A 1 196 ? -11.840 8.796 -2.279 1.00 64.50 196 TYR A O 1
ATOM 1520 N N . PRO A 1 197 ? -13.001 9.572 -0.509 1.00 54.94 197 PRO A N 1
ATOM 1521 C CA . PRO A 1 197 ? -13.355 8.255 -0.004 1.00 54.94 197 PRO A CA 1
ATOM 1522 C C . PRO A 1 197 ? -14.609 7.770 -0.742 1.00 54.94 197 PRO A C 1
ATOM 1524 O O . PRO A 1 197 ? -15.725 8.138 -0.379 1.00 54.94 197 PRO A O 1
ATOM 1527 N N . GLU A 1 198 ? -14.449 6.946 -1.776 1.00 55.94 198 GLU A N 1
ATOM 1528 C CA . GLU A 1 198 ? -15.580 6.395 -2.531 1.00 55.94 198 GLU A CA 1
ATOM 1529 C C . GLU A 1 198 ? -15.601 4.864 -2.494 1.00 55.94 198 GLU A C 1
ATOM 1531 O O . GLU A 1 198 ? -14.586 4.182 -2.649 1.00 55.94 198 GLU A O 1
ATOM 1536 N N . ASN A 1 199 ? -16.805 4.298 -2.373 1.00 45.50 199 ASN A N 1
ATOM 1537 C CA . ASN A 1 199 ? -17.046 2.891 -2.674 1.00 45.50 199 ASN A CA 1
ATOM 1538 C C . ASN A 1 199 ? -17.061 2.721 -4.204 1.00 45.50 199 ASN A C 1
ATOM 1540 O O . ASN A 1 199 ? -18.128 2.604 -4.801 1.00 45.50 199 ASN A O 1
ATOM 1544 N N . PHE A 1 200 ? -15.893 2.730 -4.852 1.00 53.06 200 PHE A N 1
ATOM 1545 C CA . PHE A 1 200 ? -15.768 2.549 -6.305 1.00 53.06 200 PHE A CA 1
ATOM 1546 C C . PHE A 1 200 ? -16.235 1.145 -6.735 1.00 53.06 200 PHE A C 1
ATOM 1548 O O . PHE A 1 200 ? -15.430 0.232 -6.895 1.00 53.06 200 PHE A O 1
ATOM 1555 N N . ALA A 1 201 ? -17.536 0.903 -6.884 1.00 39.62 201 ALA A N 1
ATOM 1556 C CA . ALA A 1 201 ? -18.089 -0.442 -7.087 1.00 39.62 201 ALA A CA 1
ATOM 1557 C C . ALA A 1 201 ? -17.527 -1.193 -8.317 1.00 39.62 201 ALA A C 1
ATOM 1559 O O . ALA A 1 201 ? -17.678 -2.408 -8.371 1.00 39.62 201 ALA A O 1
ATOM 1560 N N . LYS A 1 202 ? -16.852 -0.504 -9.252 1.00 40.69 202 LYS A N 1
ATOM 1561 C CA . LYS A 1 202 ? -15.882 -1.012 -10.244 1.00 40.69 202 LYS A CA 1
ATOM 1562 C C . LYS A 1 202 ? -15.288 0.185 -11.008 1.00 40.69 202 LYS A C 1
ATOM 1564 O O . LYS A 1 202 ? -16.050 1.042 -11.435 1.00 40.69 202 LYS A O 1
ATOM 1569 N N . GLY A 1 203 ? -13.966 0.219 -11.202 1.00 49.12 203 GLY A N 1
ATOM 1570 C CA . GLY A 1 203 ? -13.314 1.040 -12.239 1.00 49.12 203 GLY A CA 1
ATOM 1571 C C . GLY A 1 203 ? -12.965 2.491 -11.899 1.00 49.12 203 GLY A C 1
ATOM 1572 O O . GLY A 1 203 ? -13.763 3.384 -12.150 1.00 49.12 203 GLY A O 1
ATOM 1573 N N . VAL A 1 204 ? -11.731 2.749 -11.438 1.00 52.19 204 VAL A N 1
ATOM 1574 C CA . VAL A 1 204 ? -11.145 4.113 -11.351 1.00 52.19 204 VAL A CA 1
ATOM 1575 C C . VAL A 1 204 ? -10.322 4.453 -12.605 1.00 52.19 204 VAL A C 1
ATOM 1577 O O . VAL A 1 204 ? -9.783 5.548 -12.743 1.00 52.19 204 VAL A O 1
ATOM 1580 N N . THR A 1 205 ? -10.241 3.546 -13.578 1.00 51.38 205 THR A N 1
ATOM 1581 C CA . THR A 1 205 ? -9.394 3.719 -14.768 1.00 51.38 205 THR A CA 1
ATOM 1582 C C . THR A 1 205 ? -9.795 4.922 -15.623 1.00 51.38 205 THR A C 1
ATOM 1584 O O . THR A 1 205 ? -8.931 5.507 -16.264 1.00 51.38 205 THR A O 1
ATOM 1587 N N . SER A 1 206 ? -11.061 5.352 -15.588 1.00 45.88 206 SER A N 1
ATOM 1588 C CA . SER A 1 206 ? -11.514 6.584 -16.254 1.00 45.88 206 SER A CA 1
ATOM 1589 C C . SER A 1 206 ? -11.069 7.872 -15.547 1.00 45.88 206 SER A C 1
ATOM 1591 O O . SER A 1 206 ? -10.965 8.911 -16.196 1.00 45.88 206 SER A O 1
ATOM 1593 N N . LEU A 1 207 ? -10.793 7.813 -14.239 1.00 48.38 207 LEU A N 1
ATOM 1594 C CA . LEU A 1 207 ? -10.310 8.939 -13.426 1.00 48.38 207 LEU A CA 1
ATOM 1595 C C . LEU A 1 207 ? -8.776 9.036 -13.431 1.00 48.38 207 LEU A C 1
ATOM 1597 O O . LEU A 1 207 ? -8.210 10.108 -13.215 1.00 48.38 207 LEU A O 1
ATOM 1601 N N . LEU A 1 208 ? -8.086 7.932 -13.727 1.00 52.31 208 LEU A N 1
ATOM 1602 C CA . LEU A 1 208 ? -6.651 7.936 -13.982 1.00 52.31 208 LEU A CA 1
ATOM 1603 C C . LEU A 1 208 ? -6.397 8.516 -15.377 1.00 52.31 208 LEU A C 1
ATOM 1605 O O . LEU A 1 208 ? -6.744 7.919 -16.395 1.00 52.31 208 LEU A O 1
ATOM 1609 N N . LYS A 1 209 ? -5.793 9.709 -15.437 1.00 50.97 209 LYS A N 1
ATOM 1610 C CA . LYS A 1 209 ? -5.520 10.380 -16.718 1.00 50.97 209 LYS A CA 1
ATOM 1611 C C . LYS A 1 209 ? -4.668 9.462 -17.620 1.00 50.97 209 LYS A C 1
ATOM 1613 O O . LYS A 1 209 ? -3.787 8.769 -17.108 1.00 50.97 209 LYS A O 1
ATOM 1618 N N . PRO A 1 210 ? -4.829 9.507 -18.957 1.00 43.59 210 PRO A N 1
ATOM 1619 C CA . PRO A 1 210 ? -4.075 8.662 -19.892 1.00 43.59 210 PRO A CA 1
ATOM 1620 C C . PRO A 1 210 ? -2.555 8.688 -19.680 1.00 43.59 210 PRO A C 1
ATOM 1622 O O . PRO A 1 210 ? -1.894 7.678 -19.881 1.00 43.59 210 PRO A O 1
ATOM 1625 N N . VAL A 1 211 ? -2.015 9.810 -19.183 1.00 41.41 211 VAL A N 1
ATOM 1626 C CA . VAL A 1 211 ? -0.581 9.996 -18.892 1.00 41.41 211 VAL A CA 1
ATOM 1627 C C . VAL A 1 211 ? -0.016 9.042 -17.827 1.00 41.41 211 VAL A C 1
ATOM 1629 O O . VAL A 1 211 ? 1.193 8.951 -17.667 1.00 41.41 211 VAL A O 1
ATOM 1632 N N . TRP A 1 212 ? -0.875 8.335 -17.092 1.00 50.53 212 TRP A N 1
ATOM 1633 C CA . TRP A 1 212 ? -0.491 7.424 -16.011 1.00 50.53 212 TRP A CA 1
ATOM 1634 C C . TRP A 1 212 ? -0.507 5.957 -16.421 1.00 50.53 212 TRP A C 1
ATOM 1636 O O . TRP A 1 212 ? 0.144 5.128 -15.786 1.00 50.53 212 TRP A O 1
ATOM 1646 N N . LEU A 1 213 ? -1.303 5.650 -17.444 1.00 50.72 213 LEU A N 1
ATOM 1647 C CA . LEU A 1 213 ? -1.501 4.313 -17.996 1.00 50.72 213 LEU A CA 1
ATOM 1648 C C . LEU A 1 213 ? -0.680 4.108 -19.277 1.00 50.72 213 LEU A C 1
ATOM 1650 O O . LEU A 1 213 ? -0.437 2.965 -19.666 1.00 50.72 213 LEU A O 1
ATOM 1654 N N . GLY A 1 214 ? -0.320 5.215 -19.936 1.00 40.56 214 GLY A N 1
ATOM 1655 C CA . GLY A 1 214 ? 0.331 5.294 -21.239 1.00 40.56 214 GLY A CA 1
ATOM 1656 C C . GLY A 1 214 ? 1.804 5.617 -21.190 1.00 40.56 214 GLY A C 1
ATOM 1657 O O . GLY A 1 214 ? 2.389 5.814 -20.098 1.00 40.56 214 GLY A O 1
#

Radius of gyration: 18.44 Å; Cα contacts (8 Å, |Δi|>4): 346; chains: 1; bounding box: 51×58×49 Å